Protein AF-0000000083104180 (afdb_homodimer)

Organism: NCBI:txid1720316

Sequence (300 aa):
MVICKLRKDDKIPIELLLLADPSKDAINEYINRGTCYIALMHDEIIGAYILLKTRPYTMELINIAVKEEKQGLGIGKIMVLDAIEKTKKLGQKTLEVGTGNSSLEQLALYQKCGFRIIGIDRDFFIKHYPDEIIENGIRCIDMIRLSREIMVICKLRKDDKIPIELLLLADPSKDAINEYINRGTCYIALMHDEIIGAYILLKTRPYTMELINIAVKEEKQGLGIGKIMVLDAIEKTKKLGQKTLEVGTGNSSLEQLALYQKCGFRIIGIDRDFFIKHYPDEIIENGIRCIDMIRLSREI

Structure (mmCIF, N/CA/C/O backbone):
data_AF-0000000083104180-model_v1
#
loop_
_entity.id
_entity.type
_entity.pdbx_description
1 polymer 'GNAT family N-acetyltransferase'
#
loop_
_atom_site.group_PDB
_atom_site.id
_atom_site.type_symbol
_atom_site.label_atom_id
_atom_site.label_alt_id
_atom_site.label_comp_id
_atom_site.label_asym_id
_atom_site.label_entity_id
_atom_site.label_seq_id
_atom_site.pdbx_PDB_ins_code
_atom_site.Cartn_x
_atom_site.Cartn_y
_atom_site.Cartn_z
_atom_site.occupancy
_atom_site.B_iso_or_equiv
_atom_site.auth_seq_id
_atom_site.auth_comp_id
_atom_site.auth_asym_id
_atom_site.auth_atom_id
_atom_site.pdbx_PDB_model_num
ATOM 1 N N . MET A 1 1 ? 10.336 -29.219 1.465 1 92.69 1 MET A N 1
ATOM 2 C CA . MET A 1 1 ? 9.227 -28.75 0.641 1 92.69 1 MET A CA 1
ATOM 3 C C . MET A 1 1 ? 9.625 -28.703 -0.832 1 92.69 1 MET A C 1
ATOM 5 O O . MET A 1 1 ? 10.742 -28.312 -1.167 1 92.69 1 MET A O 1
ATOM 9 N N . VAL A 1 2 ? 8.805 -29.203 -1.702 1 96.62 2 VAL A N 1
ATOM 10 C CA . VAL A 1 2 ? 9.07 -29.219 -3.139 1 96.62 2 VAL A CA 1
ATOM 11 C C . VAL A 1 2 ? 7.906 -28.562 -3.881 1 96.62 2 VAL A C 1
ATOM 13 O O . VAL A 1 2 ? 6.742 -28.75 -3.508 1 96.62 2 VAL A O 1
ATOM 16 N N . ILE A 1 3 ? 8.227 -27.859 -4.953 1 98.19 3 ILE A N 1
ATOM 17 C CA . ILE A 1 3 ? 7.203 -27.25 -5.793 1 98.19 3 ILE A CA 1
ATOM 18 C C . ILE A 1 3 ? 7.227 -27.875 -7.18 1 98.19 3 ILE A C 1
ATOM 20 O O . ILE A 1 3 ? 8.281 -27.969 -7.812 1 98.19 3 ILE A O 1
ATOM 24 N N . CYS A 1 4 ? 6.062 -28.328 -7.637 1 97 4 CYS A N 1
ATOM 25 C CA . CYS A 1 4 ? 6.008 -28.969 -8.938 1 97 4 CYS A CA 1
ATOM 26 C C . CYS A 1 4 ? 4.742 -28.578 -9.695 1 97 4 CYS A C 1
ATOM 28 O O . CYS A 1 4 ? 3.764 -28.141 -9.086 1 97 4 CYS A O 1
ATOM 30 N N . LYS A 1 5 ? 4.824 -28.703 -10.977 1 97 5 LYS A N 1
ATOM 31 C CA . LYS A 1 5 ? 3.686 -28.438 -11.844 1 97 5 LYS A CA 1
ATOM 32 C C . LYS A 1 5 ? 2.588 -29.484 -11.648 1 97 5 LYS A C 1
ATOM 34 O O . LYS A 1 5 ? 2.869 -30.672 -11.57 1 97 5 LYS A O 1
ATOM 39 N N . LEU A 1 6 ? 1.352 -29 -11.492 1 95.44 6 LEU A N 1
ATOM 40 C CA . LEU A 1 6 ? 0.222 -29.922 -11.43 1 95.44 6 LEU A CA 1
ATOM 41 C C . LEU A 1 6 ? -0.007 -30.594 -12.773 1 95.44 6 LEU A C 1
ATOM 43 O O . LEU A 1 6 ? -0.062 -29.938 -13.812 1 95.44 6 LEU A O 1
ATOM 47 N N . ARG A 1 7 ? -0.135 -31.906 -12.789 1 89.25 7 ARG A N 1
ATOM 48 C CA . ARG A 1 7 ? -0.361 -32.625 -14.031 1 89.25 7 ARG A CA 1
ATOM 49 C C . ARG A 1 7 ? -1.813 -32.5 -14.477 1 89.25 7 ARG A C 1
ATOM 51 O O . ARG A 1 7 ? -2.709 -32.312 -13.656 1 89.25 7 ARG A O 1
ATOM 58 N N . LYS A 1 8 ? -2.014 -32.562 -15.758 1 86.25 8 LYS A N 1
ATOM 59 C CA . LYS A 1 8 ? -3.324 -32.406 -16.375 1 86.25 8 LYS A CA 1
ATOM 60 C C . LYS A 1 8 ? -4.348 -33.344 -15.773 1 86.25 8 LYS A C 1
ATOM 62 O O . LYS A 1 8 ? -5.508 -32.969 -15.578 1 86.25 8 LYS A O 1
ATOM 67 N N . ASP A 1 9 ? -3.955 -34.531 -15.297 1 88.75 9 ASP A N 1
ATOM 68 C CA . ASP A 1 9 ? -4.895 -35.531 -14.828 1 88.75 9 ASP A CA 1
ATOM 69 C C . ASP A 1 9 ? -5.047 -35.5 -13.312 1 88.75 9 ASP A C 1
ATOM 71 O O . ASP A 1 9 ? -5.867 -36.219 -12.742 1 88.75 9 ASP A O 1
ATOM 75 N N . ASP A 1 10 ? -4.277 -34.594 -12.711 1 90.25 10 ASP A N 1
ATOM 76 C CA . ASP A 1 10 ? -4.355 -34.469 -11.258 1 90.25 10 ASP A CA 1
ATOM 77 C C . ASP A 1 10 ? -5.566 -33.656 -10.836 1 90.25 10 ASP A C 1
ATOM 79 O O . ASP A 1 10 ? -6.039 -32.812 -11.594 1 90.25 10 ASP A O 1
ATOM 83 N N . LYS A 1 11 ? -6.039 -34.031 -9.656 1 93.12 11 LYS A N 1
ATOM 84 C CA . LYS A 1 11 ? -7.145 -33.25 -9.094 1 93.12 11 LYS A CA 1
ATOM 85 C C . LYS A 1 11 ? -6.699 -31.844 -8.734 1 93.12 11 LYS A C 1
ATOM 87 O O . LYS A 1 11 ? -5.672 -31.656 -8.078 1 93.12 11 LYS A O 1
ATOM 92 N N . ILE A 1 12 ? -7.441 -30.922 -9.211 1 94.19 12 ILE A N 1
ATOM 93 C 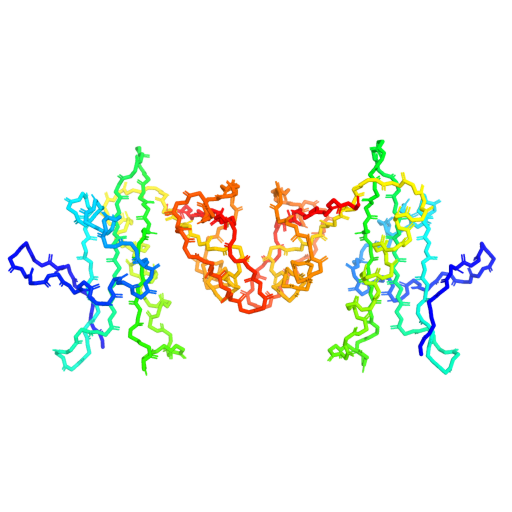CA . ILE A 1 12 ? -7.176 -29.531 -8.883 1 94.19 12 ILE A CA 1
ATOM 94 C C . ILE A 1 12 ? -7.438 -29.281 -7.398 1 94.19 12 ILE A C 1
ATOM 96 O O . ILE A 1 12 ? -8.477 -29.703 -6.871 1 94.19 12 ILE A O 1
ATOM 100 N N . PRO A 1 13 ? -6.504 -28.719 -6.672 1 96.25 13 PRO A N 1
ATOM 101 C CA . PRO A 1 13 ? -6.762 -28.406 -5.266 1 96.25 13 PRO A CA 1
ATOM 102 C C . PRO A 1 13 ? -7.664 -27.188 -5.094 1 96.25 13 PRO A C 1
ATOM 104 O O . PRO A 1 13 ? -7.223 -26.156 -4.59 1 96.25 13 PRO A O 1
ATOM 107 N N . ILE A 1 14 ? -8.906 -27.328 -5.383 1 96.62 14 ILE A N 1
ATOM 108 C CA . ILE A 1 14 ? -9.859 -26.219 -5.492 1 96.62 14 ILE A CA 1
ATOM 109 C C . ILE A 1 14 ? -10.039 -25.562 -4.125 1 96.62 14 ILE A C 1
ATOM 111 O O . ILE A 1 14 ? -10.156 -24.344 -4.027 1 96.62 14 ILE A O 1
ATOM 115 N N . GLU A 1 15 ? -10.086 -26.344 -3.051 1 96.56 15 GLU A N 1
ATOM 116 C CA . GLU A 1 15 ? -10.281 -25.797 -1.708 1 96.56 15 GLU A CA 1
ATOM 117 C C . GLU A 1 15 ? -9.141 -24.859 -1.324 1 96.56 15 GLU A C 1
ATOM 119 O O . GLU A 1 15 ? -9.359 -23.844 -0.657 1 96.56 15 GLU A O 1
ATOM 124 N N . LEU A 1 16 ? -7.984 -25.219 -1.756 1 97.62 16 LEU A N 1
ATOM 125 C CA . LEU A 1 16 ? -6.809 -24.406 -1.495 1 97.62 16 LEU A CA 1
ATOM 126 C C . LEU A 1 16 ? -6.859 -23.109 -2.299 1 97.62 16 LEU A C 1
ATOM 128 O O . LEU A 1 16 ? -6.648 -22.016 -1.753 1 97.62 16 LEU A O 1
ATOM 132 N N . LEU A 1 17 ? -7.199 -23.219 -3.568 1 97.75 17 LEU A N 1
ATOM 133 C CA . LEU A 1 17 ? -7.254 -22.047 -4.449 1 97.75 17 LEU A CA 1
ATOM 134 C C . LEU A 1 17 ? -8.336 -21.078 -3.998 1 97.75 17 LEU A C 1
ATOM 136 O O . LEU A 1 17 ? -8.195 -19.875 -4.164 1 97.75 17 LEU A O 1
ATOM 140 N N . LEU A 1 18 ? -9.336 -21.641 -3.312 1 97 18 LEU A N 1
ATOM 141 C CA . LEU A 1 18 ? -10.461 -20.828 -2.844 1 97 18 LEU A CA 1
ATOM 142 C C . LEU A 1 18 ? -10.039 -19.938 -1.689 1 97 18 LEU A C 1
ATOM 144 O O . LEU A 1 18 ? -10.695 -18.922 -1.407 1 97 18 LEU A O 1
ATOM 148 N N . LEU A 1 19 ? -8.922 -20.266 -1.035 1 95.69 19 LEU A N 1
ATOM 149 C CA . LEU A 1 19 ? -8.398 -19.422 0.037 1 95.69 19 LEU A CA 1
ATOM 150 C C . LEU A 1 19 ? -7.922 -18.078 -0.509 1 95.69 19 LEU A C 1
ATOM 152 O O . LEU A 1 19 ? -7.973 -17.062 0.192 1 95.69 19 LEU A O 1
ATOM 156 N N . ALA A 1 20 ? -7.508 -18.016 -1.784 1 95.5 20 ALA A N 1
ATOM 157 C CA . ALA A 1 20 ? -6.953 -16.812 -2.395 1 95.5 20 ALA A CA 1
ATOM 158 C C . ALA A 1 20 ? -7.988 -16.109 -3.264 1 95.5 20 ALA A C 1
ATOM 160 O O . ALA A 1 20 ? -7.914 -14.898 -3.467 1 95.5 20 ALA A O 1
ATOM 161 N N . ASP A 1 21 ? -8.883 -16.828 -3.822 1 95.62 21 ASP A N 1
ATOM 162 C CA . ASP A 1 21 ? -9.969 -16.312 -4.648 1 95.62 21 ASP A CA 1
ATOM 163 C C . ASP A 1 21 ? -11.281 -17.016 -4.316 1 95.62 21 ASP A C 1
ATOM 165 O O . ASP A 1 21 ? -11.477 -18.188 -4.66 1 95.62 21 ASP A O 1
ATOM 169 N N . PRO A 1 22 ? -12.203 -16.25 -3.752 1 94.12 22 PRO A N 1
ATOM 170 C CA . PRO A 1 22 ? -13.422 -16.906 -3.285 1 94.12 22 PRO A CA 1
ATOM 171 C C . PRO A 1 22 ? -14.367 -17.281 -4.426 1 94.12 22 PRO A C 1
ATOM 173 O O . PRO A 1 22 ? -15.367 -17.969 -4.203 1 94.12 22 PRO A O 1
ATOM 176 N N . SER A 1 23 ? -14.086 -16.906 -5.621 1 94.12 23 SER A N 1
ATOM 177 C CA . SER A 1 23 ? -14.953 -17.172 -6.762 1 94.12 23 SER A CA 1
ATOM 178 C C . SER A 1 23 ? -14.531 -18.453 -7.492 1 94.12 23 SER A C 1
ATOM 180 O O . SER A 1 23 ? -13.594 -18.422 -8.297 1 94.12 23 SER A O 1
ATOM 182 N N . LYS A 1 24 ? -15.312 -19.484 -7.273 1 94.81 24 LYS A N 1
ATOM 183 C CA . LYS A 1 24 ? -15.047 -20.734 -7.98 1 94.81 24 LYS A CA 1
ATOM 184 C C . LYS A 1 24 ? -15.109 -20.531 -9.492 1 94.81 24 LYS A C 1
ATOM 186 O O . LYS A 1 24 ? -14.32 -21.109 -10.234 1 94.81 24 LYS A O 1
ATOM 191 N N . ASP A 1 25 ? -16.078 -19.703 -9.883 1 94.06 25 ASP A N 1
ATOM 192 C CA . ASP A 1 25 ? -16.219 -19.406 -11.312 1 94.06 25 ASP A CA 1
ATOM 193 C C . ASP A 1 25 ? -14.969 -18.734 -11.867 1 94.06 25 ASP A C 1
ATOM 195 O O . ASP A 1 25 ? -14.508 -19.078 -12.953 1 94.06 25 ASP A O 1
ATOM 199 N N . ALA A 1 26 ? -14.453 -17.828 -11.117 1 93.44 26 ALA A N 1
ATOM 200 C CA . ALA A 1 26 ? -13.227 -17.156 -11.539 1 93.44 26 ALA A CA 1
ATOM 201 C C . ALA A 1 26 ? -12.07 -18.141 -11.641 1 93.44 26 ALA A C 1
ATOM 203 O O . ALA A 1 26 ? -11.328 -18.141 -12.625 1 93.44 26 ALA A O 1
ATOM 204 N N . ILE A 1 27 ? -11.945 -19 -10.648 1 95.81 27 ILE A N 1
ATOM 205 C CA . ILE A 1 27 ? -10.867 -19.984 -10.617 1 95.81 27 ILE A CA 1
ATOM 206 C C . ILE A 1 27 ? -10.961 -20.891 -11.852 1 95.81 27 ILE A C 1
ATOM 208 O O . ILE A 1 27 ? -9.961 -21.125 -12.531 1 95.81 27 ILE A O 1
ATOM 212 N N . ASN A 1 28 ? -12.141 -21.281 -12.141 1 93.81 28 ASN A N 1
ATOM 213 C CA . ASN A 1 28 ? -12.352 -22.156 -13.281 1 93.81 28 ASN A CA 1
ATOM 214 C C . ASN A 1 28 ? -11.938 -21.484 -14.594 1 93.81 28 ASN A C 1
ATOM 216 O O . ASN A 1 28 ? -11.469 -22.141 -15.516 1 93.81 28 ASN A O 1
ATOM 220 N N . GLU A 1 29 ? -12.086 -20.266 -14.609 1 92.62 29 GLU A N 1
ATOM 221 C CA . GLU A 1 29 ? -11.773 -19.516 -15.82 1 92.62 29 GLU A CA 1
ATOM 222 C C . GLU A 1 29 ? -10.266 -19.5 -16.078 1 92.62 29 GLU A C 1
ATOM 224 O O . GLU A 1 29 ? -9.82 -19.672 -17.219 1 92.62 29 GLU A O 1
ATOM 229 N N . TYR A 1 30 ? -9.578 -19.328 -14.961 1 94 30 TYR A N 1
ATOM 230 C CA . TYR A 1 30 ? -8.156 -19.109 -15.227 1 94 30 TYR A CA 1
ATOM 231 C C . TYR A 1 30 ? -7.367 -20.391 -15 1 94 30 TYR A C 1
ATOM 233 O O . TYR A 1 30 ? -6.219 -20.516 -15.438 1 94 30 TYR A O 1
ATOM 241 N N . ILE A 1 31 ? -7.949 -21.375 -14.328 1 92.81 31 ILE A N 1
ATOM 242 C CA . ILE A 1 31 ? -7.199 -22.594 -14.031 1 92.81 31 ILE A CA 1
ATOM 243 C C . ILE A 1 31 ? -6.902 -23.344 -15.32 1 92.81 31 ILE A C 1
ATOM 245 O O . ILE A 1 31 ? -5.855 -23.984 -15.453 1 92.81 31 ILE A O 1
ATOM 249 N N . ASN A 1 32 ? -7.762 -23.219 -16.297 1 90.12 32 ASN A N 1
ATOM 250 C CA . ASN A 1 32 ? -7.613 -23.953 -17.562 1 90.12 32 ASN A CA 1
ATOM 251 C C . ASN A 1 32 ? -6.707 -23.203 -18.531 1 90.12 32 ASN A C 1
ATOM 253 O O . ASN A 1 32 ? -6.191 -23.781 -19.484 1 90.12 32 ASN A O 1
ATOM 257 N N . ARG A 1 33 ? -6.531 -21.953 -18.312 1 93.69 33 ARG A N 1
ATOM 258 C CA . ARG A 1 33 ? -5.734 -21.109 -19.203 1 93.69 33 ARG A CA 1
ATO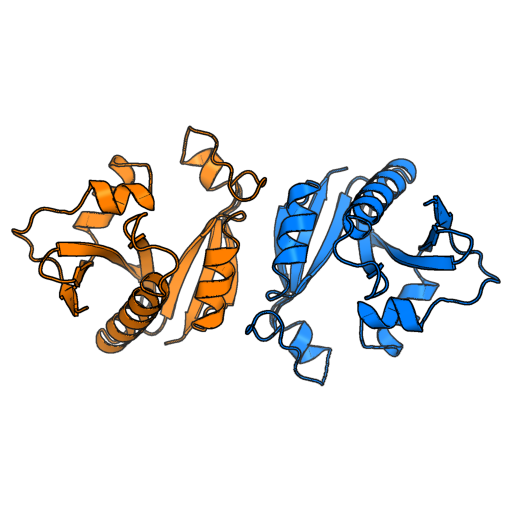M 259 C C . ARG A 1 33 ? -4.305 -20.969 -18.688 1 93.69 33 ARG A C 1
ATOM 261 O O . ARG A 1 33 ? -3.396 -20.625 -19.438 1 93.69 33 ARG A O 1
ATOM 268 N N . GLY A 1 34 ? -4.184 -21.219 -17.406 1 95.75 34 GLY A N 1
ATOM 269 C CA . GLY A 1 34 ? -2.883 -21.031 -16.797 1 95.75 34 GLY A CA 1
ATOM 270 C C . GLY A 1 34 ? -2.203 -22.328 -16.422 1 95.75 34 GLY A C 1
ATOM 271 O O . GLY A 1 34 ? -2.596 -23.406 -16.891 1 95.75 34 GLY A O 1
ATOM 272 N N . THR A 1 35 ? -1.064 -22.234 -15.766 1 96.69 35 THR A N 1
ATOM 273 C CA . THR A 1 35 ? -0.321 -23.359 -15.234 1 96.69 35 THR A CA 1
ATOM 274 C C . THR A 1 35 ? -0.334 -23.344 -13.703 1 96.69 35 THR A C 1
ATOM 276 O O . THR A 1 35 ? 0.026 -22.344 -13.086 1 96.69 35 THR A O 1
ATOM 279 N N . CYS A 1 36 ? -0.794 -24.469 -13.18 1 97.81 36 CYS A N 1
ATOM 280 C CA . CYS A 1 36 ? -0.885 -24.578 -11.734 1 97.81 36 CYS A CA 1
ATOM 281 C C . CYS A 1 36 ? 0.324 -25.312 -11.164 1 97.81 36 CYS A C 1
ATOM 283 O O . CYS A 1 36 ? 0.7 -26.375 -11.664 1 97.81 36 CYS A O 1
ATOM 285 N N . TYR A 1 37 ? 0.945 -24.688 -10.172 1 98.31 37 TYR A N 1
ATOM 286 C CA . TYR A 1 37 ? 2.023 -25.312 -9.406 1 98.31 37 TYR A CA 1
ATOM 287 C C . TYR A 1 37 ? 1.585 -25.578 -7.973 1 98.31 37 TYR A C 1
ATOM 289 O O . TYR A 1 37 ? 0.84 -24.797 -7.383 1 98.31 37 TYR A O 1
ATOM 297 N N . ILE A 1 38 ? 2.062 -26.734 -7.422 1 98.25 38 ILE A N 1
ATOM 298 C CA . ILE A 1 38 ? 1.703 -27.094 -6.055 1 98.25 38 ILE A CA 1
ATOM 299 C C . ILE A 1 38 ? 2.967 -27.266 -5.215 1 98.25 38 ILE A C 1
ATOM 301 O O . ILE A 1 38 ? 3.994 -27.734 -5.711 1 98.25 38 ILE A O 1
ATOM 305 N N . ALA A 1 39 ? 2.852 -26.797 -3.965 1 98.31 39 ALA A N 1
ATOM 306 C CA . ALA A 1 39 ? 3.893 -27.031 -2.971 1 98.31 39 ALA A CA 1
ATOM 307 C C . ALA A 1 39 ? 3.568 -28.266 -2.125 1 98.31 39 ALA A C 1
ATOM 309 O O . ALA A 1 39 ? 2.496 -28.344 -1.519 1 98.31 39 ALA A O 1
ATOM 310 N N . LEU A 1 40 ? 4.531 -29.172 -2.074 1 97.38 40 LEU A N 1
ATOM 311 C CA . LEU A 1 40 ? 4.348 -30.422 -1.35 1 97.38 40 LEU A CA 1
ATOM 312 C C . LEU A 1 40 ? 5.285 -30.5 -0.148 1 97.38 40 LEU A C 1
ATOM 314 O O . LEU A 1 40 ? 6.461 -30.156 -0.249 1 97.38 40 LEU A O 1
ATOM 318 N N . MET A 1 41 ? 4.676 -30.812 0.971 1 96.19 41 MET A N 1
ATOM 319 C CA . MET A 1 41 ? 5.422 -31.141 2.182 1 96.19 41 MET A CA 1
ATOM 320 C C . MET A 1 41 ? 4.941 -32.469 2.77 1 96.19 41 MET A C 1
ATOM 322 O O . MET A 1 41 ? 3.764 -32.625 3.092 1 96.19 41 MET A O 1
ATOM 326 N N . HIS A 1 42 ? 5.855 -33.469 2.949 1 93.75 42 HIS A N 1
ATOM 327 C CA . HIS A 1 42 ? 5.508 -34.812 3.414 1 93.75 42 HIS A CA 1
ATOM 328 C C . HIS A 1 42 ? 4.328 -35.375 2.635 1 93.75 42 HIS A C 1
ATOM 330 O O . HIS A 1 42 ? 3.344 -35.812 3.229 1 93.75 42 HIS A O 1
ATOM 336 N N . ASP A 1 43 ? 4.262 -35.156 1.298 1 91.56 43 ASP A N 1
ATOM 337 C CA . ASP A 1 43 ? 3.303 -35.719 0.336 1 91.56 43 ASP A CA 1
ATOM 338 C C . ASP A 1 43 ? 1.93 -35.062 0.513 1 91.56 43 ASP A C 1
ATOM 340 O O . ASP A 1 43 ? 0.915 -35.625 0.107 1 91.56 43 ASP A O 1
ATOM 344 N N . GLU A 1 44 ? 1.948 -34.031 1.155 1 95.69 44 GLU A N 1
ATOM 345 C CA . GLU A 1 44 ? 0.727 -33.219 1.304 1 95.69 44 GLU A CA 1
ATOM 346 C C . GLU A 1 44 ? 0.838 -31.891 0.576 1 95.69 44 GLU A C 1
ATOM 348 O O . GLU A 1 44 ? 1.872 -31.234 0.649 1 95.69 44 GLU A O 1
ATOM 353 N N . ILE A 1 45 ? -0.238 -31.562 -0.13 1 97.56 45 ILE A N 1
ATOM 354 C CA . ILE A 1 45 ? -0.276 -30.25 -0.779 1 97.56 45 ILE A CA 1
ATOM 355 C C . ILE A 1 45 ? -0.515 -29.172 0.266 1 97.56 45 ILE A C 1
ATOM 357 O O . ILE A 1 45 ? -1.559 -29.156 0.924 1 97.56 45 ILE A O 1
ATOM 361 N N . ILE A 1 46 ? 0.47 -28.266 0.441 1 98.12 46 ILE A N 1
ATOM 362 C CA . ILE A 1 46 ? 0.335 -27.25 1.481 1 98.12 46 ILE A CA 1
ATOM 363 C C . ILE A 1 46 ? 0.203 -25.875 0.842 1 98.12 46 ILE A C 1
ATOM 365 O O . ILE A 1 46 ? -0.101 -24.891 1.525 1 98.12 46 ILE A O 1
ATOM 369 N N . GLY A 1 47 ? 0.44 -25.719 -0.449 1 98.44 47 GLY A N 1
ATOM 370 C CA . GLY A 1 47 ? 0.343 -24.469 -1.187 1 98.44 47 GLY A CA 1
ATOM 371 C C . GLY A 1 47 ? 0.155 -24.672 -2.678 1 98.44 47 GLY A C 1
ATOM 372 O O . GLY A 1 47 ? 0.351 -25.766 -3.191 1 98.44 47 GLY A O 1
ATOM 373 N N . ALA A 1 48 ? -0.326 -23.688 -3.289 1 98.56 48 ALA A N 1
ATOM 374 C CA . ALA A 1 48 ? -0.493 -23.688 -4.738 1 98.56 48 ALA A CA 1
ATOM 375 C C . ALA A 1 48 ? -0.438 -22.281 -5.309 1 98.56 48 ALA A C 1
ATOM 377 O O . ALA A 1 48 ? -0.703 -21.312 -4.598 1 98.56 48 ALA A O 1
ATOM 378 N N . TYR A 1 49 ? 0.022 -22.172 -6.477 1 98.56 49 TYR A N 1
ATOM 379 C CA . TYR A 1 49 ? -0.1 -20.906 -7.195 1 98.56 49 TYR A CA 1
ATOM 380 C C . TYR A 1 49 ? -0.318 -21.141 -8.688 1 98.56 49 TYR A C 1
ATOM 382 O O . TYR A 1 49 ? -0.034 -22.234 -9.195 1 98.56 49 TYR A O 1
ATOM 390 N N . ILE A 1 50 ? -0.869 -20.141 -9.391 1 98.5 50 ILE A N 1
ATOM 391 C CA . ILE A 1 50 ? -1.18 -20.25 -10.812 1 98.5 50 ILE A CA 1
ATOM 392 C C . ILE A 1 50 ? -0.52 -19.109 -11.57 1 98.5 50 ILE A C 1
ATOM 394 O O . ILE A 1 50 ? -0.617 -17.953 -11.172 1 98.5 50 ILE A O 1
ATOM 398 N N . LEU A 1 51 ? 0.198 -19.469 -12.633 1 98.31 51 LEU A N 1
ATOM 399 C CA . LEU A 1 51 ? 0.755 -18.5 -13.578 1 98.31 51 LEU A CA 1
ATOM 400 C C . LEU A 1 51 ? -0.061 -18.484 -14.867 1 98.31 51 LEU A C 1
ATOM 402 O O . LEU A 1 51 ? -0.473 -19.531 -15.367 1 98.31 51 LEU A O 1
ATOM 406 N N . LEU A 1 52 ? -0.294 -17.312 -15.336 1 97.94 52 LEU A N 1
ATOM 407 C CA . LEU A 1 52 ? -1.071 -17.125 -16.562 1 97.94 52 LEU A CA 1
ATOM 408 C C . LEU A 1 52 ? -0.374 -16.141 -17.484 1 97.94 52 LEU A C 1
ATOM 410 O O . LEU A 1 52 ? 0.064 -15.07 -17.062 1 97.94 52 LEU A O 1
ATOM 414 N N . LYS A 1 53 ? -0.172 -16.5 -18.672 1 97.38 53 LYS A N 1
ATOM 415 C CA . LYS A 1 53 ? 0.332 -15.547 -19.656 1 97.38 53 LYS A CA 1
ATOM 416 C C . LYS A 1 53 ? -0.738 -14.523 -20.047 1 97.38 53 LYS A C 1
ATOM 418 O O . LYS A 1 53 ? -1.848 -14.898 -20.438 1 97.38 53 LYS A O 1
ATOM 423 N N . THR A 1 54 ? -0.441 -13.305 -19.891 1 96.62 54 THR A N 1
ATOM 424 C CA . THR A 1 54 ? -1.453 -12.281 -20.125 1 96.62 54 THR A CA 1
ATOM 425 C C . THR A 1 54 ? -1.101 -11.438 -21.344 1 96.62 54 THR A C 1
ATOM 427 O O . THR A 1 54 ? -1.974 -11.109 -22.156 1 96.62 54 THR A O 1
ATOM 430 N N . ARG A 1 55 ? 0.088 -10.898 -21.562 1 95.62 55 ARG A N 1
ATOM 431 C CA . ARG A 1 55 ? 0.589 -10.109 -22.688 1 95.62 55 ARG A CA 1
ATOM 432 C C . ARG A 1 55 ? 1.957 -10.602 -23.141 1 95.62 55 ARG A C 1
ATOM 434 O O . ARG A 1 55 ? 2.57 -11.445 -22.469 1 95.62 55 ARG A O 1
ATOM 441 N N . PRO A 1 56 ? 2.285 -10.125 -24.312 1 96.94 56 PRO A N 1
ATOM 442 C CA . PRO A 1 56 ? 3.623 -10.539 -24.75 1 96.94 56 PRO A CA 1
ATOM 443 C C . PRO A 1 56 ? 4.684 -10.328 -23.672 1 96.94 56 PRO A C 1
ATOM 445 O O . PRO A 1 56 ? 4.742 -9.25 -23.062 1 96.94 56 PRO A O 1
ATOM 448 N N . TYR A 1 57 ? 5.383 -11.328 -23.375 1 97.94 57 TYR A N 1
ATOM 449 C CA . TYR A 1 57 ? 6.543 -11.336 -22.484 1 97.94 57 TYR A CA 1
ATOM 450 C C . TYR A 1 57 ? 6.129 -11.078 -21.047 1 97.94 57 TYR A C 1
ATOM 452 O O . TYR A 1 57 ? 6.957 -10.719 -20.203 1 97.94 57 TYR A O 1
ATOM 460 N N . THR A 1 58 ? 4.805 -11.242 -20.75 1 98.44 58 THR A N 1
ATOM 461 C CA . THR A 1 58 ? 4.32 -10.922 -19.406 1 98.44 58 THR A CA 1
ATOM 462 C C . THR A 1 58 ? 3.5 -12.07 -18.844 1 98.44 58 THR A C 1
ATOM 464 O O . THR A 1 58 ? 2.605 -12.594 -19.516 1 98.44 58 THR A O 1
ATOM 467 N N . MET A 1 59 ? 3.863 -12.531 -17.688 1 98.44 59 MET A N 1
ATOM 468 C CA . MET A 1 59 ? 3.074 -13.477 -16.906 1 98.44 59 MET A CA 1
ATOM 469 C C . MET A 1 59 ? 2.404 -12.781 -15.719 1 98.44 59 MET A C 1
ATOM 471 O O . MET A 1 59 ? 2.857 -11.727 -15.281 1 98.44 59 MET A O 1
ATOM 475 N N . GLU A 1 60 ? 1.344 -13.367 -15.305 1 98.69 60 GLU A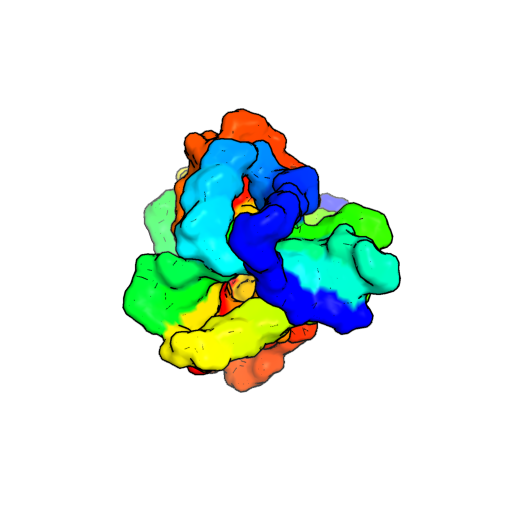 N 1
ATOM 476 C CA . GLU A 1 60 ? 0.699 -12.914 -14.078 1 98.69 60 GLU A CA 1
ATOM 477 C C . GLU A 1 60 ? 0.555 -14.055 -13.078 1 98.69 60 GLU A C 1
ATOM 479 O O . GLU A 1 60 ? 0.192 -15.172 -13.453 1 98.69 60 GLU A O 1
ATOM 484 N N . LEU A 1 61 ? 1.01 -13.797 -11.883 1 98.69 61 LEU A N 1
ATOM 485 C CA . LEU A 1 61 ? 0.655 -14.656 -10.758 1 98.69 61 LEU A CA 1
ATOM 486 C C . LEU A 1 61 ? -0.768 -14.367 -10.289 1 98.69 61 LEU A C 1
ATOM 488 O O . LEU A 1 61 ? -1.011 -13.391 -9.586 1 98.69 61 LEU A O 1
ATOM 492 N N . ILE A 1 62 ? -1.716 -15.117 -10.633 1 97.19 62 ILE A N 1
ATOM 493 C CA . ILE A 1 62 ? -3.127 -14.766 -10.508 1 97.19 62 ILE A CA 1
ATOM 494 C C . ILE A 1 62 ? -3.688 -15.328 -9.203 1 97.19 62 ILE A C 1
ATOM 496 O O . ILE A 1 62 ? -4.668 -14.805 -8.664 1 97.19 62 ILE A O 1
ATOM 500 N N . ASN A 1 63 ? -3.223 -16.453 -8.789 1 97.06 63 ASN A N 1
ATOM 501 C CA . ASN A 1 63 ? -3.625 -17.109 -7.547 1 97.06 63 ASN A CA 1
ATOM 502 C C . ASN A 1 63 ? -2.422 -17.688 -6.801 1 97.06 63 ASN A C 1
ATOM 504 O O . ASN A 1 63 ? -1.561 -18.328 -7.402 1 97.06 63 ASN A O 1
ATOM 508 N N . ILE A 1 64 ? -2.373 -17.453 -5.574 1 98.44 64 ILE A N 1
ATOM 509 C CA . ILE A 1 64 ? -1.382 -18.062 -4.691 1 98.44 64 ILE A CA 1
ATOM 510 C C . ILE A 1 64 ? -1.982 -18.266 -3.301 1 98.44 64 ILE A C 1
ATOM 512 O O . ILE A 1 64 ? -2.564 -17.328 -2.73 1 98.44 64 ILE A O 1
ATOM 516 N N . ALA A 1 65 ? -1.896 -19.516 -2.844 1 98.06 65 ALA A N 1
ATOM 517 C CA . ALA A 1 65 ? -2.523 -19.859 -1.569 1 98.06 65 ALA A CA 1
ATOM 518 C C . ALA A 1 65 ? -1.657 -20.828 -0.775 1 98.06 65 ALA A C 1
ATOM 520 O O . ALA A 1 65 ? -1.01 -21.703 -1.352 1 98.06 65 ALA A O 1
ATOM 521 N N . VAL A 1 66 ? -1.62 -20.594 0.484 1 98.25 66 VAL A N 1
ATOM 522 C CA . VAL A 1 66 ? -1 -21.484 1.455 1 98.25 66 VAL A CA 1
ATOM 523 C C . VAL A 1 66 ? -2.039 -21.938 2.482 1 98.25 66 VAL A C 1
ATOM 525 O O . VAL A 1 66 ? -2.859 -21.141 2.934 1 98.25 66 VAL A O 1
ATOM 528 N N . LYS A 1 67 ? -1.989 -23.203 2.781 1 97.88 67 LYS A N 1
ATOM 529 C CA . LYS A 1 67 ? -2.889 -23.672 3.834 1 97.88 67 LYS A CA 1
ATOM 530 C C . LYS A 1 67 ? -2.795 -22.781 5.07 1 97.88 67 LYS A C 1
ATOM 532 O O . LYS A 1 67 ? -1.7 -22.391 5.473 1 97.88 67 LYS A O 1
ATOM 537 N N . GLU A 1 68 ? -3.945 -22.578 5.691 1 96.5 68 GLU A N 1
ATOM 538 C CA . GLU A 1 68 ? -4.027 -21.641 6.812 1 96.5 68 GLU A CA 1
ATOM 539 C C . GLU A 1 68 ? -3.084 -22.047 7.938 1 96.5 68 GLU A C 1
ATOM 541 O O . GLU A 1 68 ? -2.389 -21.219 8.508 1 96.5 68 GLU A O 1
ATOM 546 N N . GLU A 1 69 ? -2.998 -23.328 8.188 1 96.31 69 GLU A N 1
ATOM 547 C CA . GLU A 1 69 ? -2.201 -23.828 9.297 1 96.31 69 GLU A CA 1
ATOM 548 C C . GLU A 1 69 ? -0.709 -23.75 8.992 1 96.31 69 GLU A C 1
ATOM 550 O O . GLU A 1 69 ? 0.124 -23.938 9.883 1 96.31 69 GLU A O 1
ATOM 555 N N . LYS A 1 70 ? -0.36 -23.438 7.742 1 96.44 70 LYS A N 1
ATOM 556 C CA . LYS A 1 70 ? 1.041 -23.391 7.332 1 96.44 70 LYS A CA 1
ATOM 557 C C . LYS A 1 70 ? 1.452 -21.969 6.961 1 96.44 70 LYS A C 1
ATOM 559 O O . LYS A 1 70 ? 2.545 -21.75 6.434 1 96.44 70 LYS A O 1
ATOM 564 N N . GLN A 1 71 ? 0.567 -21.031 7.234 1 94.69 71 GLN A N 1
ATOM 565 C CA . GLN A 1 71 ? 0.851 -19.641 6.895 1 94.69 71 GLN A CA 1
ATOM 566 C C . GLN A 1 71 ? 1.805 -19 7.91 1 94.69 71 GLN A C 1
ATOM 568 O O . GLN A 1 71 ? 1.973 -19.531 9.016 1 94.69 71 GLN A O 1
ATOM 573 N N . GLY A 1 72 ? 2.477 -17.953 7.461 1 93.69 72 GLY A N 1
ATOM 574 C CA . GLY A 1 72 ? 3.385 -17.25 8.352 1 93.69 72 GLY A CA 1
ATOM 575 C C . GLY A 1 72 ? 4.711 -17.969 8.539 1 93.69 72 GLY A C 1
ATOM 576 O O . GLY A 1 72 ? 5.48 -17.625 9.438 1 93.69 72 GLY A O 1
ATOM 577 N N . LEU A 1 73 ? 4.949 -18.984 7.699 1 95 73 LEU A N 1
ATOM 578 C CA . LEU A 1 73 ? 6.16 -19.797 7.832 1 95 73 LEU A CA 1
ATOM 579 C C . LEU A 1 73 ? 7.102 -19.562 6.652 1 95 73 LEU A C 1
ATOM 581 O O . LEU A 1 73 ? 8.078 -20.297 6.473 1 95 73 LEU A O 1
ATOM 585 N N . GLY A 1 74 ? 6.777 -18.609 5.844 1 96.44 74 GLY A N 1
ATOM 586 C CA . GLY A 1 74 ? 7.656 -18.266 4.738 1 96.44 74 GLY A CA 1
ATOM 587 C C . GLY A 1 74 ? 7.344 -19.031 3.463 1 96.44 74 GLY A C 1
ATOM 588 O O . GLY A 1 74 ? 8.008 -18.828 2.441 1 96.44 74 GLY A O 1
ATOM 589 N N . ILE A 1 75 ? 6.336 -19.844 3.469 1 97.5 75 ILE A N 1
ATOM 590 C CA . ILE A 1 75 ? 5.984 -20.672 2.324 1 97.5 75 ILE A CA 1
ATOM 591 C C . ILE A 1 75 ? 5.52 -19.797 1.168 1 97.5 75 ILE A C 1
ATOM 593 O O . ILE A 1 75 ? 5.859 -20.047 0.009 1 97.5 75 ILE A O 1
ATOM 597 N N . GLY A 1 76 ? 4.73 -18.75 1.481 1 97.88 76 GLY A N 1
ATOM 598 C CA . GLY A 1 76 ? 4.309 -17.812 0.458 1 97.88 76 GLY A CA 1
ATOM 599 C C . GLY A 1 76 ? 5.469 -17.172 -0.291 1 97.88 76 GLY A C 1
ATOM 600 O O . GLY A 1 76 ? 5.457 -17.109 -1.521 1 97.88 76 GLY A O 1
ATOM 601 N N . LYS A 1 77 ? 6.434 -16.797 0.472 1 98.19 77 LYS A N 1
ATOM 602 C CA . LYS A 1 77 ? 7.617 -16.188 -0.126 1 98.19 77 LYS A CA 1
ATOM 603 C C . LYS A 1 77 ? 8.336 -17.172 -1.043 1 98.19 77 LYS A C 1
ATOM 605 O O . LYS A 1 77 ? 8.734 -16.812 -2.154 1 98.19 77 LYS A O 1
ATOM 610 N N . ILE A 1 78 ? 8.508 -18.375 -0.582 1 98.5 78 ILE A N 1
ATOM 611 C CA . ILE A 1 78 ? 9.164 -19.406 -1.369 1 98.5 78 ILE A CA 1
ATOM 612 C C . ILE A 1 78 ? 8.414 -19.609 -2.686 1 98.5 78 ILE A C 1
ATOM 614 O O . ILE A 1 78 ? 9.031 -19.734 -3.746 1 98.5 78 ILE A O 1
ATOM 618 N N . MET A 1 79 ? 7.102 -19.578 -2.619 1 98.69 79 MET A N 1
ATOM 619 C CA . MET A 1 79 ? 6.293 -19.812 -3.812 1 98.69 79 MET A CA 1
ATOM 620 C C . MET A 1 79 ? 6.379 -18.625 -4.766 1 98.69 79 MET A C 1
ATOM 622 O O . MET A 1 79 ? 6.418 -18.797 -5.984 1 98.69 79 MET A O 1
ATOM 626 N N . VAL A 1 80 ? 6.398 -17.406 -4.234 1 98.81 80 VAL A N 1
ATOM 627 C CA . VAL A 1 80 ? 6.551 -16.219 -5.074 1 98.81 80 VAL A CA 1
ATOM 628 C C . VAL A 1 80 ? 7.891 -16.266 -5.797 1 98.81 80 VAL A C 1
ATOM 630 O O . VAL A 1 80 ? 7.961 -16.031 -7.008 1 98.81 80 VAL A O 1
ATOM 633 N N . LEU A 1 81 ? 8.953 -16.609 -5.066 1 98.81 81 LEU A N 1
ATOM 634 C CA . LEU A 1 81 ? 10.273 -16.703 -5.668 1 98.81 81 LEU A CA 1
ATOM 635 C C . LEU A 1 81 ? 10.312 -17.797 -6.73 1 98.81 81 LEU A C 1
ATOM 637 O O . LEU A 1 81 ? 10.961 -17.641 -7.77 1 98.81 81 LEU A O 1
ATOM 641 N N . ASP A 1 82 ? 9.648 -18.906 -6.465 1 98.81 82 ASP A N 1
ATOM 642 C CA . ASP A 1 82 ? 9.562 -19.969 -7.457 1 98.81 82 ASP A CA 1
ATOM 643 C C . ASP A 1 82 ? 8.836 -19.484 -8.711 1 98.81 82 ASP A C 1
ATOM 645 O O . ASP A 1 82 ? 9.25 -19.812 -9.828 1 98.81 82 A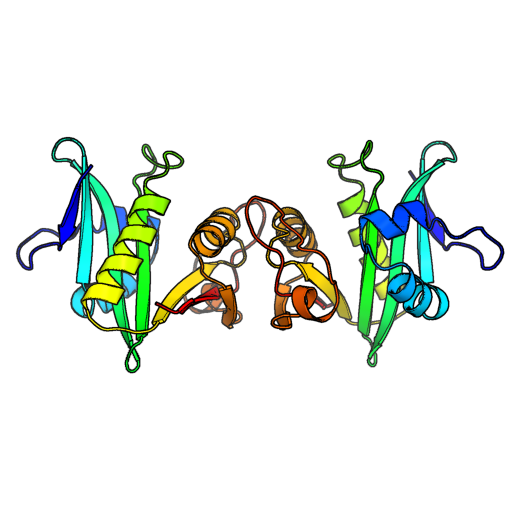SP A O 1
ATOM 649 N N . ALA A 1 83 ? 7.738 -18.75 -8.531 1 98.81 83 ALA A N 1
ATOM 650 C CA . ALA A 1 83 ? 6.996 -18.188 -9.656 1 98.81 83 ALA A CA 1
ATOM 651 C C . ALA A 1 83 ? 7.883 -17.281 -10.508 1 98.81 83 ALA A C 1
ATOM 653 O O . ALA A 1 83 ? 7.805 -17.297 -11.734 1 98.81 83 ALA A O 1
ATOM 654 N N . ILE A 1 84 ? 8.695 -16.469 -9.828 1 98.81 84 ILE A N 1
ATOM 655 C CA . ILE A 1 84 ? 9.641 -15.594 -10.508 1 98.81 84 ILE A CA 1
ATOM 656 C C . ILE A 1 84 ? 10.594 -16.422 -11.367 1 98.81 84 ILE A C 1
ATOM 658 O O . ILE A 1 84 ? 10.797 -16.141 -12.547 1 98.81 84 ILE A O 1
ATOM 662 N N . GLU A 1 85 ? 11.148 -17.438 -10.805 1 98.5 85 GLU A N 1
ATOM 663 C CA . GLU A 1 85 ? 12.086 -18.312 -11.516 1 98.5 85 GLU A CA 1
ATOM 664 C C . GLU A 1 85 ? 11.414 -19.016 -12.688 1 98.5 85 GLU A C 1
ATOM 666 O O . GLU A 1 85 ? 12.008 -19.125 -13.766 1 98.5 85 GLU A O 1
ATOM 671 N N . LYS A 1 86 ? 10.211 -19.516 -12.438 1 98.19 86 LYS A N 1
ATOM 672 C CA . LYS A 1 86 ? 9.477 -20.156 -13.523 1 98.19 86 LYS A CA 1
ATOM 673 C C . LYS A 1 86 ? 9.242 -19.203 -14.68 1 98.19 86 LYS A C 1
ATOM 675 O O . LYS A 1 86 ? 9.406 -19.562 -15.844 1 98.19 86 LYS A O 1
ATOM 680 N N . THR A 1 87 ? 8.82 -17.984 -14.359 1 98.31 87 THR A N 1
ATOM 681 C CA . THR A 1 87 ? 8.586 -16.969 -15.375 1 98.31 87 THR A CA 1
ATOM 682 C C . THR A 1 87 ? 9.844 -16.703 -16.188 1 98.31 87 THR A C 1
ATOM 684 O O . THR A 1 87 ? 9.789 -16.625 -17.422 1 98.31 87 THR A O 1
ATOM 687 N N . LYS A 1 88 ? 10.953 -16.625 -15.5 1 98.06 88 LYS A N 1
ATOM 688 C CA . LYS A 1 88 ? 12.25 -16.438 -16.141 1 98.06 88 LYS A CA 1
ATOM 689 C C . LYS A 1 88 ? 12.578 -17.609 -17.062 1 98.06 88 LYS A C 1
ATOM 691 O O . LYS A 1 88 ? 12.984 -17.406 -18.219 1 98.06 88 LYS A O 1
ATOM 696 N N . LYS A 1 89 ? 12.422 -18.781 -16.641 1 97.38 89 LYS A N 1
ATOM 697 C CA . LYS A 1 89 ? 12.742 -19.984 -17.391 1 97.38 89 LYS A CA 1
ATOM 698 C C . LYS A 1 89 ? 11.875 -20.094 -18.641 1 97.38 89 LYS A C 1
ATOM 700 O O . LYS A 1 89 ? 12.297 -20.672 -19.656 1 97.38 89 LYS A O 1
ATOM 705 N N . LEU A 1 90 ? 10.703 -19.531 -18.547 1 96.25 90 LEU A N 1
ATOM 706 C CA . LEU A 1 90 ? 9.781 -19.547 -19.672 1 96.25 90 LEU A CA 1
ATOM 707 C C . LEU A 1 90 ? 10.148 -18.453 -20.688 1 96.25 90 LEU A C 1
ATOM 709 O O . LEU A 1 90 ? 9.461 -18.297 -21.703 1 96.25 90 LEU A O 1
ATOM 713 N N . GLY A 1 91 ? 11.148 -17.672 -20.391 1 97 91 GLY A N 1
ATOM 714 C CA . GLY A 1 91 ? 11.641 -16.641 -21.312 1 97 91 GLY A CA 1
ATOM 715 C C . GLY A 1 91 ? 10.82 -15.367 -21.266 1 97 91 GLY A C 1
ATOM 716 O O . GLY A 1 91 ? 10.82 -14.602 -22.234 1 97 91 GLY A O 1
ATOM 717 N N . GLN A 1 92 ? 10.031 -15.211 -20.25 1 98 92 GLN A N 1
ATOM 718 C CA . GLN A 1 92 ? 9.234 -14 -20.109 1 98 92 GLN A CA 1
ATOM 719 C C . GLN A 1 92 ? 10.031 -12.898 -19.406 1 98 92 GLN A C 1
ATOM 721 O O . GLN A 1 92 ? 11.07 -13.172 -18.797 1 98 92 GLN A O 1
ATOM 726 N N . LYS A 1 93 ? 9.547 -11.617 -19.516 1 98.44 93 LYS A N 1
ATOM 727 C CA . LYS A 1 93 ? 10.344 -10.484 -19.078 1 98.44 93 LYS A CA 1
ATOM 728 C C . LYS A 1 93 ? 9.711 -9.805 -17.859 1 98.44 93 LYS A C 1
ATOM 730 O O . LYS A 1 93 ? 10.367 -9.047 -17.156 1 98.44 93 LYS A O 1
ATOM 735 N N . THR A 1 94 ? 8.43 -10.086 -17.672 1 98.75 94 THR A N 1
ATOM 736 C CA . THR A 1 94 ? 7.703 -9.383 -16.625 1 98.75 94 THR A CA 1
ATOM 737 C C . THR A 1 94 ? 6.77 -10.336 -15.883 1 98.75 94 THR A C 1
ATOM 739 O O . THR A 1 94 ? 6.098 -11.164 -16.5 1 98.75 94 THR A O 1
ATOM 742 N N . LEU A 1 95 ? 6.797 -10.297 -14.602 1 98.88 95 LEU A N 1
ATOM 743 C CA . LEU A 1 95 ? 5.797 -10.953 -13.766 1 98.88 95 LEU A CA 1
ATOM 744 C C . LEU A 1 95 ? 4.953 -9.93 -13.016 1 98.88 95 LEU A C 1
ATOM 746 O O . LEU A 1 95 ? 5.492 -9.047 -12.344 1 98.88 95 LEU A O 1
ATOM 750 N N . GLU A 1 96 ? 3.643 -9.992 -13.164 1 98.88 96 GLU A N 1
ATOM 751 C CA . GLU A 1 96 ? 2.715 -9.102 -12.477 1 98.88 96 GLU A CA 1
ATOM 752 C C . GLU A 1 96 ? 1.862 -9.859 -11.469 1 98.88 96 GLU A C 1
ATOM 754 O O . GLU A 1 96 ? 1.712 -11.078 -11.562 1 98.88 96 GLU A O 1
ATOM 759 N N . VAL A 1 97 ? 1.393 -9.172 -10.555 1 98.81 97 VAL A N 1
ATOM 760 C CA . VAL A 1 97 ? 0.465 -9.727 -9.578 1 98.81 97 VAL A CA 1
ATOM 761 C C . VAL A 1 97 ? -0.496 -8.633 -9.102 1 98.81 97 VAL A C 1
ATOM 763 O O . VAL A 1 97 ? -0.187 -7.445 -9.195 1 98.81 97 VAL A O 1
ATOM 766 N N . GLY A 1 98 ? -1.645 -9 -8.703 1 98.44 98 GLY A N 1
ATOM 767 C CA . GLY A 1 98 ? -2.627 -8.117 -8.086 1 98.44 98 GLY A CA 1
ATOM 768 C C . GLY A 1 98 ? -3.027 -8.562 -6.695 1 98.44 98 GLY A C 1
ATOM 769 O O . GLY A 1 98 ? -3.143 -9.758 -6.422 1 98.44 98 GLY A O 1
ATOM 770 N N . THR A 1 99 ? -3.178 -7.625 -5.863 1 98.06 99 THR A N 1
ATOM 771 C CA . THR A 1 99 ? -3.686 -7.918 -4.527 1 98.06 99 THR A CA 1
ATOM 772 C C . THR A 1 99 ? -4.602 -6.797 -4.039 1 98.06 99 THR A C 1
ATOM 774 O O . THR A 1 99 ? -4.68 -5.738 -4.66 1 98.06 99 THR A O 1
ATOM 777 N N . GLY A 1 100 ? -5.285 -7.062 -2.969 1 97.75 100 GLY A N 1
ATOM 778 C CA . GLY A 1 100 ? -6.207 -6.07 -2.439 1 97.75 100 GLY A CA 1
ATOM 779 C C . GLY A 1 100 ? -5.508 -4.898 -1.774 1 97.75 100 GLY A C 1
ATOM 780 O O . GLY A 1 100 ? -4.406 -5.047 -1.242 1 97.75 100 GLY A O 1
ATOM 781 N N . ASN A 1 101 ? -6.203 -3.73 -1.747 1 98.5 101 ASN A N 1
ATOM 782 C CA . ASN A 1 101 ? -5.715 -2.549 -1.044 1 98.5 101 ASN A CA 1
ATOM 783 C C . ASN A 1 101 ? -5.543 -2.816 0.448 1 98.5 101 ASN A C 1
ATOM 785 O O . ASN A 1 101 ? -4.762 -2.137 1.119 1 98.5 101 ASN A O 1
ATOM 789 N N . SER A 1 102 ? -6.164 -3.781 0.922 1 97.75 102 SER A N 1
ATOM 790 C CA . SER A 1 102 ? -6.176 -4.105 2.344 1 97.75 102 SER A CA 1
ATOM 791 C C . SER A 1 102 ? -5.141 -5.176 2.674 1 97.75 102 SER A C 1
ATOM 793 O O . SER A 1 102 ? -4.902 -5.477 3.846 1 97.75 102 SER A O 1
ATOM 795 N N . SER A 1 103 ? -4.504 -5.719 1.658 1 96.75 103 SER A N 1
ATOM 796 C CA . SER A 1 103 ? -3.594 -6.844 1.851 1 96.75 103 SER A CA 1
ATOM 797 C C . SER A 1 103 ? -2.17 -6.363 2.115 1 96.75 103 SER A C 1
ATOM 799 O O . SER A 1 103 ? -1.263 -6.629 1.325 1 96.75 103 SER A O 1
ATOM 801 N N . LEU A 1 104 ? -1.982 -5.887 3.32 1 96.88 104 LEU A N 1
ATOM 802 C CA . LEU A 1 104 ? -0.734 -5.219 3.676 1 96.88 104 LEU A CA 1
ATOM 803 C C . LEU A 1 104 ? 0.426 -6.207 3.688 1 96.88 104 LEU A C 1
ATOM 805 O O . LEU A 1 104 ? 1.525 -5.887 3.23 1 96.88 104 LEU A O 1
ATOM 809 N N . GLU A 1 105 ? 0.195 -7.375 4.191 1 95.69 105 GLU A N 1
ATOM 810 C CA . GLU A 1 105 ? 1.247 -8.383 4.246 1 95.69 105 GLU A CA 1
ATOM 811 C C . GLU A 1 105 ? 1.68 -8.812 2.846 1 95.69 105 GLU A C 1
ATOM 813 O O . GLU A 1 105 ? 2.863 -9.055 2.602 1 95.69 105 GLU A O 1
ATOM 818 N N . GLN A 1 106 ? 0.735 -8.938 1.969 1 97.12 106 GLN A N 1
ATOM 819 C CA . GLN A 1 106 ? 1.056 -9.297 0.594 1 97.12 106 GLN A CA 1
ATOM 820 C C . GLN A 1 106 ? 1.832 -8.188 -0.106 1 97.12 106 GLN A C 1
ATOM 822 O O . GLN A 1 106 ? 2.799 -8.453 -0.823 1 97.12 106 GLN A O 1
ATOM 827 N N . LEU A 1 107 ? 1.368 -6.961 0.159 1 98.19 107 LEU A N 1
ATOM 828 C CA . LEU A 1 107 ? 2.088 -5.82 -0.4 1 98.19 107 LEU A CA 1
ATOM 829 C C . LEU A 1 107 ? 3.549 -5.836 0.038 1 98.19 107 LEU A C 1
ATOM 831 O O . LEU A 1 107 ? 4.449 -5.602 -0.774 1 98.19 107 LEU A O 1
ATOM 835 N N . ALA A 1 108 ? 3.752 -6.102 1.299 1 98 108 ALA A N 1
ATOM 836 C CA . ALA A 1 108 ? 5.113 -6.199 1.824 1 98 108 ALA A CA 1
ATOM 837 C C . ALA A 1 108 ? 5.875 -7.34 1.159 1 98 108 ALA A C 1
ATOM 839 O O . ALA A 1 108 ? 7.008 -7.152 0.703 1 98 108 ALA A O 1
ATOM 840 N N . LEU A 1 109 ? 5.25 -8.477 1.124 1 97.81 109 LEU A N 1
ATOM 841 C CA . LEU A 1 109 ? 5.875 -9.68 0.58 1 97.81 109 LEU A CA 1
ATOM 842 C C . LEU A 1 109 ? 6.34 -9.453 -0.855 1 97.81 109 LEU A C 1
ATOM 844 O O . LEU A 1 109 ? 7.5 -9.711 -1.186 1 97.81 109 LEU A O 1
ATOM 848 N N . TYR A 1 110 ? 5.414 -8.953 -1.692 1 98.75 110 TYR A N 1
ATOM 849 C CA . TYR A 1 110 ? 5.73 -8.781 -3.107 1 98.75 110 TYR A CA 1
ATOM 850 C C . TYR A 1 110 ? 6.84 -7.758 -3.299 1 98.75 110 TYR A C 1
ATOM 852 O O . TYR A 1 110 ? 7.742 -7.953 -4.121 1 98.75 110 TYR A O 1
ATOM 860 N N . GLN A 1 111 ? 6.762 -6.711 -2.543 1 98.75 111 GLN A N 1
ATOM 861 C CA . GLN A 1 111 ? 7.805 -5.699 -2.67 1 98.75 111 GLN A CA 1
ATOM 862 C C . GLN A 1 111 ? 9.156 -6.242 -2.215 1 98.75 111 GLN A C 1
ATOM 864 O O . GLN A 1 111 ? 10.188 -5.949 -2.826 1 98.75 111 GLN A O 1
ATOM 869 N N . LYS A 1 112 ? 9.164 -7.039 -1.168 1 98.19 112 LYS A N 1
ATOM 870 C CA . LYS A 1 112 ? 10.398 -7.664 -0.708 1 98.19 112 LYS A CA 1
ATOM 871 C C . LYS A 1 112 ? 10.961 -8.609 -1.764 1 98.19 112 LYS A C 1
ATOM 873 O O . LYS A 1 112 ? 12.164 -8.891 -1.779 1 98.19 112 LYS A O 1
ATOM 878 N N . CYS A 1 113 ? 10.094 -9.094 -2.594 1 98.38 113 CYS A N 1
ATOM 879 C CA . CYS A 1 113 ? 10.508 -10.008 -3.656 1 98.38 113 CYS A CA 1
ATOM 880 C C . CYS A 1 113 ? 10.836 -9.242 -4.934 1 98.38 113 CYS A C 1
ATOM 882 O O . CYS A 1 113 ? 10.984 -9.836 -6 1 98.38 113 CYS A O 1
ATOM 884 N N . GLY A 1 114 ? 10.836 -7.992 -4.891 1 98.12 114 GLY A N 1
ATOM 885 C CA . GLY A 1 114 ? 11.328 -7.195 -6 1 98.12 114 GLY A CA 1
ATOM 886 C C . GLY A 1 114 ? 10.227 -6.605 -6.855 1 98.12 114 GLY A C 1
ATOM 887 O O . GLY A 1 114 ? 10.492 -5.984 -7.887 1 98.12 114 GLY A O 1
ATOM 888 N N . PHE A 1 115 ? 8.984 -6.758 -6.438 1 98.81 115 PHE A N 1
ATOM 889 C CA . PHE A 1 115 ? 7.879 -6.145 -7.164 1 98.81 115 PHE A CA 1
ATOM 890 C C . PHE A 1 115 ? 7.746 -4.672 -6.805 1 98.81 115 PHE A C 1
ATOM 892 O O . PHE A 1 115 ? 8.07 -4.27 -5.688 1 98.81 115 PHE A O 1
ATOM 899 N N . ARG A 1 116 ? 7.262 -3.9 -7.738 1 98.56 116 ARG A N 1
ATOM 900 C CA . ARG A 1 116 ? 6.898 -2.506 -7.516 1 98.56 116 ARG A CA 1
ATOM 901 C C . ARG A 1 116 ? 5.418 -2.275 -7.785 1 98.56 116 ARG A C 1
ATOM 903 O O . ARG A 1 116 ? 4.848 -2.877 -8.703 1 98.56 116 ARG A O 1
ATOM 910 N N . ILE A 1 117 ? 4.805 -1.418 -6.965 1 98.62 117 ILE A N 1
ATOM 911 C CA . ILE A 1 117 ? 3.424 -1.031 -7.227 1 98.62 117 ILE A CA 1
ATOM 912 C C . ILE A 1 117 ? 3.361 -0.161 -8.484 1 98.62 117 ILE A C 1
ATOM 914 O O . ILE A 1 117 ? 4.094 0.823 -8.602 1 98.62 117 ILE A O 1
ATOM 918 N N . ILE A 1 118 ? 2.445 -0.537 -9.375 1 98.06 118 ILE A N 1
ATOM 919 C CA . ILE A 1 118 ? 2.508 0.16 -10.656 1 98.06 118 ILE A CA 1
ATOM 920 C C . ILE A 1 118 ? 1.136 0.735 -11 1 98.06 118 ILE A C 1
ATOM 922 O O . ILE A 1 118 ? 1.004 1.525 -11.938 1 98.06 118 ILE A O 1
ATOM 926 N N . GLY A 1 119 ? 0.158 0.312 -10.289 1 97.88 119 GLY A N 1
ATOM 927 C CA . GLY A 1 119 ? -1.162 0.811 -10.641 1 97.88 119 GLY A CA 1
ATOM 928 C C . GLY A 1 119 ? -2.25 0.333 -9.695 1 97.88 119 GLY A C 1
ATOM 929 O O . GLY A 1 119 ? -1.966 -0.336 -8.703 1 97.88 119 GLY A O 1
ATOM 930 N N . ILE A 1 120 ? -3.449 0.8 -10.008 1 98.38 120 ILE A N 1
ATOM 931 C CA . ILE A 1 120 ? -4.625 0.491 -9.203 1 98.38 120 ILE A CA 1
ATOM 932 C C . ILE A 1 120 ? -5.816 0.212 -10.117 1 98.38 120 ILE A C 1
ATOM 934 O O . ILE A 1 120 ? -6.09 0.978 -11.039 1 98.38 120 ILE A O 1
ATOM 938 N N . ASP A 1 121 ? -6.371 -0.885 -9.953 1 98.25 121 ASP A N 1
ATOM 939 C CA . ASP A 1 121 ? -7.688 -1.134 -10.539 1 98.25 121 ASP A CA 1
ATOM 940 C C . ASP A 1 121 ? -8.797 -0.756 -9.555 1 98.25 121 ASP A C 1
ATOM 942 O O . ASP A 1 121 ? -9.156 -1.548 -8.68 1 98.25 121 ASP A O 1
ATOM 946 N N . ARG A 1 122 ? -9.422 0.361 -9.805 1 98.12 122 ARG A N 1
ATOM 947 C CA . ARG A 1 122 ? -10.375 0.952 -8.875 1 98.12 122 ARG A CA 1
ATOM 948 C C . ARG A 1 122 ? -11.656 0.127 -8.805 1 98.12 122 ARG A C 1
ATOM 950 O O . ARG A 1 122 ? -12.172 -0.317 -9.836 1 98.12 122 ARG A O 1
ATOM 957 N N . ASP A 1 123 ? -12.148 -0.072 -7.641 1 98.25 123 ASP A N 1
ATOM 958 C CA . ASP A 1 123 ? -13.422 -0.714 -7.344 1 98.25 123 ASP A CA 1
ATOM 959 C C . ASP A 1 123 ? -13.438 -2.16 -7.832 1 98.25 123 ASP A C 1
ATOM 961 O O . ASP A 1 123 ? -14.5 -2.73 -8.078 1 98.25 123 ASP A O 1
ATOM 965 N N . PHE A 1 124 ? -12.289 -2.715 -8.031 1 98.19 124 PHE A N 1
ATOM 966 C CA . PHE A 1 124 ? -12.195 -4.055 -8.602 1 98.19 124 PHE A CA 1
ATOM 967 C C . PHE A 1 124 ? -12.984 -5.055 -7.762 1 98.19 124 PHE A C 1
ATOM 969 O O . PHE A 1 124 ? -13.836 -5.773 -8.281 1 98.19 124 PHE A O 1
ATOM 976 N N . PHE A 1 125 ? -12.781 -5.129 -6.484 1 97.12 125 PHE A N 1
ATOM 977 C CA . PHE A 1 125 ? -13.32 -6.195 -5.641 1 97.12 125 PHE A CA 1
ATOM 978 C C . PHE A 1 125 ? -14.797 -5.965 -5.355 1 97.12 125 PHE A C 1
ATOM 980 O O . PHE A 1 125 ? -15.562 -6.922 -5.191 1 97.12 125 PHE A O 1
ATOM 987 N N . ILE A 1 126 ? -15.242 -4.754 -5.301 1 96.25 126 ILE A N 1
ATOM 988 C CA . ILE A 1 126 ? -16.656 -4.523 -5.066 1 96.25 126 ILE A CA 1
ATOM 989 C C . ILE A 1 126 ? -17.453 -4.785 -6.348 1 96.25 126 ILE A C 1
ATOM 991 O O . ILE A 1 126 ? -18.641 -5.102 -6.301 1 96.25 126 ILE A O 1
ATOM 995 N N . LYS A 1 127 ? -16.797 -4.664 -7.512 1 96.44 127 LYS A N 1
ATOM 996 C CA . LYS A 1 127 ? -17.453 -4.93 -8.789 1 96.44 127 LYS A CA 1
ATOM 997 C C . LYS A 1 127 ? -17.562 -6.43 -9.055 1 96.44 127 LYS A C 1
ATOM 999 O O . LYS A 1 127 ? -18.531 -6.895 -9.648 1 96.44 127 LYS A O 1
ATOM 1004 N N . HIS A 1 128 ? -16.547 -7.199 -8.555 1 94.38 128 HIS A N 1
ATOM 1005 C CA . HIS A 1 128 ? -16.438 -8.562 -9.055 1 94.38 128 HIS A CA 1
ATOM 1006 C C . HIS A 1 128 ? -16.75 -9.578 -7.957 1 94.38 128 HIS A C 1
ATOM 1008 O O . HIS A 1 128 ? -16.969 -10.758 -8.242 1 94.38 128 HIS A O 1
ATOM 1014 N N . TYR A 1 129 ? -16.781 -9.133 -6.773 1 93.06 129 TYR A N 1
ATOM 1015 C CA . TYR A 1 129 ? -17.078 -10.008 -5.645 1 93.06 129 TYR A CA 1
ATOM 1016 C C . TYR A 1 129 ? -18.234 -9.469 -4.824 1 93.06 129 TYR A C 1
ATOM 1018 O O . TYR A 1 129 ? -18.172 -8.344 -4.312 1 93.06 129 TYR A O 1
ATOM 1026 N N . PRO A 1 130 ? -19.234 -10.266 -4.668 1 90.25 130 PRO A N 1
ATOM 1027 C CA . PRO A 1 130 ? -20.469 -9.773 -4.066 1 90.25 130 PRO A CA 1
ATOM 1028 C C . PRO A 1 130 ? -20.344 -9.531 -2.566 1 90.25 130 PRO A C 1
ATOM 1030 O O . PRO A 1 130 ? -20.953 -8.594 -2.035 1 90.25 130 PRO A O 1
ATOM 1033 N N . ASP A 1 131 ? -19.609 -10.305 -1.877 1 92.94 131 ASP A N 1
ATOM 1034 C CA . ASP A 1 131 ? -19.5 -10.188 -0.426 1 92.94 131 ASP A CA 1
ATOM 1035 C C . ASP A 1 131 ? -18.438 -9.156 -0.039 1 92.94 131 ASP A C 1
ATOM 1037 O O . ASP A 1 131 ? -17.406 -9.039 -0.704 1 92.94 131 ASP A O 1
ATOM 1041 N N . GLU A 1 132 ? -18.781 -8.5 1.042 1 93.75 132 GLU A N 1
ATOM 1042 C CA . GLU A 1 132 ? -17.781 -7.578 1.584 1 93.75 132 GLU A CA 1
ATOM 1043 C C . GLU A 1 132 ? -16.578 -8.328 2.133 1 93.75 132 GLU A C 1
ATOM 1045 O O . GLU A 1 132 ? -16.719 -9.336 2.834 1 93.75 132 GLU A O 1
ATOM 1050 N N . ILE A 1 133 ? -15.43 -7.871 1.732 1 93.75 133 ILE A N 1
ATOM 1051 C CA . ILE A 1 133 ? -14.172 -8.438 2.221 1 93.75 133 ILE A CA 1
ATOM 1052 C C . ILE A 1 133 ? -13.469 -7.422 3.117 1 93.75 133 ILE A C 1
ATOM 1054 O O . ILE A 1 133 ? -13.133 -6.316 2.678 1 93.75 133 ILE A O 1
ATOM 1058 N N . ILE A 1 134 ? -13.281 -7.762 4.438 1 95.81 134 ILE A N 1
ATOM 1059 C CA . ILE A 1 134 ? -12.594 -6.895 5.387 1 95.81 134 ILE A CA 1
ATOM 1060 C C . ILE A 1 134 ? -11.312 -7.574 5.875 1 95.81 134 ILE A C 1
ATOM 1062 O O . ILE A 1 134 ? -11.344 -8.719 6.324 1 95.81 134 ILE A O 1
ATOM 1066 N N . GLU A 1 135 ? -10.242 -6.887 5.668 1 92.56 135 GLU A N 1
ATOM 1067 C CA . GLU A 1 135 ? -8.922 -7.332 6.121 1 92.56 135 GLU A CA 1
ATOM 1068 C C . GLU A 1 135 ? -8.188 -6.219 6.852 1 92.56 135 GLU A C 1
ATOM 1070 O O . GLU A 1 135 ? -8.117 -5.086 6.367 1 92.56 135 GLU A O 1
ATOM 1075 N N . ASN A 1 136 ? -7.645 -6.516 8.055 1 91.75 136 ASN A N 1
ATOM 1076 C CA . ASN A 1 136 ? -6.875 -5.527 8.797 1 91.75 136 ASN A CA 1
ATOM 1077 C C . ASN A 1 136 ? -7.711 -4.289 9.109 1 91.75 136 ASN A C 1
ATOM 1079 O O . ASN A 1 136 ? -7.195 -3.17 9.117 1 91.75 136 ASN A O 1
ATOM 1083 N N . GLY A 1 137 ? -8.984 -4.484 9.289 1 94.94 137 GLY A N 1
ATOM 1084 C CA . GLY A 1 137 ? -9.859 -3.365 9.578 1 94.94 137 GLY A CA 1
ATOM 1085 C C . GLY A 1 137 ? -10.102 -2.467 8.383 1 94.94 137 GLY A C 1
ATOM 1086 O O . GLY A 1 137 ? -10.617 -1.355 8.523 1 94.94 137 GLY A O 1
ATOM 1087 N N . ILE A 1 138 ? -9.672 -2.92 7.191 1 97.62 138 ILE A N 1
ATOM 1088 C CA . ILE A 1 138 ? -9.805 -2.178 5.941 1 97.62 138 ILE A CA 1
ATOM 1089 C C . ILE A 1 138 ? -10.688 -2.957 4.969 1 97.62 138 ILE A C 1
ATOM 1091 O O . ILE A 1 138 ? -10.508 -4.164 4.793 1 97.62 138 ILE A O 1
ATOM 1095 N N . ARG A 1 139 ? -11.711 -2.273 4.43 1 97.56 139 ARG A N 1
ATOM 1096 C CA . ARG A 1 139 ? -12.5 -2.92 3.387 1 97.56 139 ARG A CA 1
ATOM 1097 C C . ARG A 1 139 ? -11.688 -3.084 2.105 1 97.56 139 ARG A C 1
ATOM 1099 O O . ARG A 1 139 ? -11.031 -2.143 1.655 1 97.56 139 ARG A O 1
ATOM 1106 N N . CYS A 1 140 ? -11.641 -4.266 1.619 1 97.94 140 CYS A N 1
ATOM 1107 C CA . CYS A 1 140 ? -10.992 -4.543 0.342 1 97.94 140 CYS A CA 1
ATOM 1108 C C . CYS A 1 140 ? -11.844 -4.047 -0.82 1 97.94 140 CYS A C 1
ATOM 1110 O O . CYS A 1 140 ? -12.898 -4.613 -1.109 1 97.94 140 CYS A O 1
ATOM 1112 N N . ILE A 1 141 ? -11.352 -3.023 -1.552 1 98 141 ILE A N 1
ATOM 1113 C CA . ILE A 1 141 ? -12.18 -2.387 -2.568 1 98 141 ILE A CA 1
ATOM 1114 C C . ILE A 1 141 ? -11.438 -2.363 -3.9 1 98 141 ILE A C 1
ATOM 1116 O O . ILE A 1 141 ? -11.977 -2.758 -4.934 1 98 141 ILE A O 1
ATOM 1120 N N . ASP A 1 142 ? -10.195 -1.97 -3.867 1 98.62 142 ASP A N 1
ATOM 1121 C CA . ASP A 1 142 ? -9.383 -1.771 -5.062 1 98.62 142 ASP A CA 1
ATOM 1122 C C . ASP A 1 142 ? -8.344 -2.877 -5.211 1 98.62 142 ASP A C 1
ATOM 1124 O O . ASP A 1 142 ? -7.91 -3.471 -4.219 1 98.62 142 ASP A O 1
ATOM 1128 N N . MET A 1 143 ? -7.949 -3.146 -6.367 1 98.5 143 MET A N 1
ATOM 1129 C CA . MET A 1 143 ? -6.816 -4.031 -6.617 1 98.5 143 MET A CA 1
ATOM 1130 C C . MET A 1 143 ? -5.547 -3.23 -6.883 1 98.5 143 MET A C 1
ATOM 1132 O O . MET A 1 143 ? -5.531 -2.357 -7.754 1 98.5 143 MET A O 1
ATOM 1136 N N . ILE A 1 144 ? -4.566 -3.48 -6.078 1 98.75 144 ILE A N 1
ATOM 1137 C CA . ILE A 1 144 ? -3.246 -2.896 -6.281 1 98.75 144 ILE A CA 1
ATOM 1138 C C . ILE A 1 144 ? -2.432 -3.783 -7.223 1 98.75 144 ILE A C 1
ATOM 1140 O O . ILE A 1 144 ? -2.273 -4.98 -6.973 1 98.75 144 ILE A O 1
ATOM 1144 N N . ARG A 1 145 ? -1.937 -3.191 -8.289 1 98.81 145 ARG A N 1
ATOM 1145 C CA . ARG A 1 145 ? -1.157 -3.932 -9.273 1 98.81 145 ARG A CA 1
ATOM 1146 C C . ARG A 1 145 ? 0.339 -3.764 -9.031 1 98.81 145 ARG A C 1
ATOM 1148 O O . ARG A 1 145 ? 0.817 -2.646 -8.812 1 98.81 145 ARG A O 1
ATOM 1155 N N . LEU A 1 146 ? 1.011 -4.863 -9.008 1 98.81 146 LEU A N 1
ATOM 1156 C CA . LEU A 1 146 ? 2.461 -4.855 -8.852 1 98.81 146 LEU A CA 1
ATOM 1157 C C . LEU A 1 146 ? 3.135 -5.566 -10.023 1 98.81 146 LEU A C 1
ATOM 1159 O O . LEU A 1 146 ? 2.541 -6.453 -10.641 1 98.81 146 LEU A O 1
ATOM 1163 N N . SER A 1 147 ? 4.359 -5.172 -10.273 1 98.75 147 SER A N 1
ATOM 1164 C CA . SER A 1 147 ? 5.109 -5.742 -11.391 1 98.75 147 SER A CA 1
ATOM 1165 C C . SER A 1 147 ? 6.582 -5.906 -11.039 1 98.75 147 SER A C 1
ATOM 1167 O O . SER A 1 147 ? 7.129 -5.125 -10.258 1 98.75 147 SER A O 1
ATOM 1169 N N . ARG A 1 148 ? 7.129 -6.891 -11.539 1 98.69 148 ARG A N 1
ATOM 1170 C CA . ARG A 1 148 ? 8.562 -7.141 -11.414 1 98.69 148 ARG A CA 1
ATOM 1171 C C . ARG A 1 148 ? 9.172 -7.48 -12.766 1 98.69 148 ARG A C 1
ATOM 1173 O O . ARG A 1 148 ? 8.672 -8.352 -13.484 1 98.69 148 ARG A O 1
ATOM 1180 N N . GLU A 1 149 ? 10.203 -6.727 -13.109 1 98.12 149 GLU A N 1
ATOM 1181 C CA . GLU A 1 149 ? 10.992 -7.105 -14.281 1 98.12 149 GLU A CA 1
ATOM 1182 C C . GLU A 1 149 ? 11.859 -8.328 -13.992 1 98.12 149 GLU A C 1
ATOM 1184 O O . GLU A 1 149 ? 12.477 -8.414 -12.922 1 98.12 149 GLU A O 1
ATOM 1189 N N . ILE A 1 150 ? 11.836 -9.211 -14.836 1 95.44 150 ILE A N 1
ATOM 1190 C CA . ILE A 1 150 ? 12.523 -10.492 -14.695 1 95.44 150 ILE A CA 1
ATOM 1191 C C . ILE A 1 150 ? 13.828 -10.469 -15.492 1 95.44 150 ILE A C 1
ATOM 1193 O O . ILE A 1 150 ? 13.891 -9.867 -16.562 1 95.44 150 ILE A O 1
ATOM 1197 N N . MET B 1 1 ? -4.895 15.492 25.438 1 92.75 1 MET B N 1
ATOM 1198 C CA . MET B 1 1 ? -4.176 15.961 24.25 1 92.75 1 MET B CA 1
ATOM 1199 C C . MET B 1 1 ? -5.008 16.969 23.484 1 92.75 1 MET B C 1
ATOM 1201 O O . MET B 1 1 ? -6.219 16.812 23.344 1 92.75 1 MET B O 1
ATOM 1205 N N . VAL B 1 2 ? -4.414 18.078 23.094 1 96.62 2 VAL B N 1
ATOM 1206 C CA . VAL B 1 2 ? -5.098 19.125 22.328 1 96.62 2 VAL B CA 1
ATOM 1207 C C . VAL B 1 2 ? -4.324 19.422 21.047 1 96.62 2 VAL B C 1
ATOM 1209 O O . VAL B 1 2 ? -3.092 19.422 21.047 1 96.62 2 VAL B O 1
ATOM 1212 N N . ILE B 1 3 ? -5.062 19.719 19.984 1 98.19 3 ILE B N 1
ATOM 1213 C CA . ILE B 1 3 ? -4.445 20.094 18.719 1 98.19 3 ILE B CA 1
ATOM 1214 C C . ILE B 1 3 ? -4.801 21.531 18.391 1 98.19 3 ILE B C 1
ATOM 1216 O O . ILE B 1 3 ? -5.977 21.906 18.391 1 98.19 3 ILE B O 1
ATOM 1220 N N . CYS B 1 4 ? -3.781 22.344 18.094 1 97 4 CYS B N 1
ATOM 1221 C CA . CYS B 1 4 ? -4.035 23.75 17.797 1 97 4 CYS B CA 1
ATOM 1222 C C . CYS B 1 4 ? -3.131 24.234 16.672 1 97 4 CYS B C 1
ATOM 1224 O O . CYS B 1 4 ? -2.084 23.641 16.406 1 97 4 CYS B O 1
ATOM 1226 N N . LYS B 1 5 ? -3.578 25.266 16.031 1 97 5 LYS B N 1
ATOM 1227 C CA . LYS B 1 5 ? -2.807 25.891 14.969 1 97 5 LYS B CA 1
ATOM 1228 C C . LYS B 1 5 ? -1.565 26.578 15.531 1 97 5 LYS B C 1
ATOM 1230 O O . LYS B 1 5 ? -1.635 27.266 16.562 1 97 5 LYS B O 1
ATOM 1235 N N . LEU B 1 6 ? -0.433 26.344 14.898 1 95.44 6 LEU B N 1
ATOM 1236 C CA . LEU B 1 6 ? 0.783 27.047 15.289 1 95.44 6 LEU B CA 1
ATOM 1237 C C . LEU B 1 6 ? 0.687 28.531 14.938 1 95.44 6 LEU B C 1
ATOM 1239 O O . LEU B 1 6 ? 0.329 28.875 13.812 1 95.44 6 LEU B O 1
ATOM 1243 N N . ARG B 1 7 ? 0.985 29.391 15.867 1 89.25 7 ARG B N 1
ATOM 1244 C CA . ARG B 1 7 ? 0.925 30.828 15.617 1 89.25 7 ARG B CA 1
ATOM 1245 C C . ARG B 1 7 ? 2.141 31.297 14.828 1 89.25 7 ARG B C 1
ATOM 1247 O O . ARG B 1 7 ? 3.209 30.688 14.891 1 89.25 7 ARG B O 1
ATOM 1254 N N . LYS B 1 8 ? 1.944 32.312 14.055 1 86.31 8 LYS B N 1
ATOM 1255 C CA . LYS B 1 8 ? 2.963 32.844 13.156 1 86.31 8 LYS B CA 1
ATOM 1256 C C . LYS B 1 8 ? 4.25 33.156 13.922 1 86.31 8 LYS B C 1
ATOM 1258 O O . LYS B 1 8 ? 5.348 32.969 13.398 1 86.31 8 LYS B O 1
ATOM 1263 N N . ASP B 1 9 ? 4.191 33.5 15.195 1 88.88 9 ASP B N 1
ATOM 1264 C CA . ASP B 1 9 ? 5.367 33.938 15.945 1 88.88 9 ASP B CA 1
ATOM 1265 C C . ASP B 1 9 ? 5.965 32.812 16.75 1 88.88 9 ASP B C 1
ATOM 1267 O O . ASP B 1 9 ? 7.02 32.969 17.375 1 88.88 9 ASP B O 1
ATOM 1271 N N . ASP B 1 10 ? 5.297 31.656 16.672 1 90.25 10 ASP B N 1
ATOM 1272 C CA . ASP B 1 10 ? 5.801 30.5 17.406 1 90.25 10 ASP B CA 1
ATOM 1273 C C . ASP B 1 10 ? 6.949 29.828 16.672 1 90.25 10 ASP B C 1
ATOM 1275 O O . ASP B 1 10 ? 7.039 29.922 15.445 1 90.25 10 ASP B O 1
ATOM 1279 N N . LYS B 1 11 ? 7.797 29.266 17.5 1 93.19 11 LYS B N 1
ATOM 1280 C CA . LYS B 1 11 ? 8.898 28.5 16.922 1 93.19 11 LYS B CA 1
ATOM 1281 C C . LYS B 1 11 ? 8.391 27.25 16.203 1 93.19 11 LYS B C 1
ATOM 1283 O O . LYS B 1 11 ? 7.598 26.5 16.766 1 93.19 11 LYS B O 1
ATOM 1288 N N . ILE B 1 12 ? 8.812 27.141 15.008 1 94.19 12 ILE B N 1
ATOM 1289 C CA . ILE B 1 12 ? 8.461 25.938 14.242 1 94.19 12 ILE B CA 1
ATOM 1290 C C . ILE B 1 12 ? 9.133 24.719 14.852 1 94.19 12 ILE B C 1
ATOM 1292 O O . ILE B 1 12 ? 10.328 24.734 15.156 1 94.19 12 ILE B O 1
ATOM 1296 N N . PRO B 1 13 ? 8.391 23.672 15.141 1 96.25 13 PRO B N 1
ATOM 1297 C CA . PRO B 1 13 ? 9.016 22.453 15.648 1 96.25 13 PRO B CA 1
ATOM 1298 C C . PRO B 1 13 ? 9.75 21.656 14.562 1 96.25 13 PRO B C 1
ATOM 1300 O O . PRO B 1 13 ? 9.336 20.547 14.219 1 96.25 13 PRO B O 1
ATOM 1303 N N . ILE B 1 14 ? 10.844 22.156 14.125 1 96.62 14 ILE B N 1
ATOM 1304 C CA . ILE B 1 14 ? 11.547 21.656 12.945 1 96.62 14 ILE B CA 1
ATOM 1305 C C . ILE B 1 14 ? 12.047 20.234 13.203 1 96.62 14 ILE B C 1
ATOM 1307 O O . ILE B 1 14 ? 12 19.391 12.305 1 96.62 14 ILE B O 1
ATOM 1311 N N . GLU B 1 15 ? 12.531 19.938 14.391 1 96.5 15 GLU B N 1
ATOM 1312 C CA . GLU B 1 15 ? 13.047 18.609 14.719 1 96.5 15 GLU B CA 1
ATOM 1313 C C . GLU B 1 15 ? 11.961 17.547 14.594 1 96.5 15 GLU B C 1
ATOM 1315 O O . GLU B 1 15 ? 12.227 16.422 14.164 1 96.5 15 GLU B O 1
ATOM 1320 N N . LEU B 1 16 ? 10.805 17.938 14.961 1 97.62 16 LEU B N 1
ATOM 1321 C CA . LEU B 1 16 ? 9.656 17.047 14.867 1 97.62 16 LEU B CA 1
ATOM 1322 C C . LEU B 1 16 ? 9.266 16.812 13.406 1 97.62 16 LEU B C 1
ATOM 1324 O O . LEU B 1 16 ? 9.078 15.672 12.984 1 97.62 16 LEU B O 1
ATOM 1328 N N . LEU B 1 17 ? 9.211 17.891 12.641 1 97.69 17 LEU B N 1
ATOM 1329 C CA . LEU B 1 17 ? 8.82 17.797 11.234 1 97.69 17 LEU B CA 1
ATOM 1330 C C . LEU B 1 17 ? 9.844 16.984 10.438 1 97.69 17 LEU B C 1
ATOM 1332 O O . LEU B 1 17 ? 9.484 16.312 9.477 1 97.69 17 LEU B O 1
ATOM 1336 N N . LEU B 1 18 ? 11.07 16.984 10.953 1 96.94 18 LEU B N 1
ATOM 1337 C CA . LEU B 1 18 ? 12.156 16.281 10.281 1 96.94 18 LEU B CA 1
ATOM 1338 C C . LEU B 1 18 ? 11.984 14.766 10.414 1 96.94 18 LEU B C 1
ATOM 1340 O O . LEU B 1 18 ? 12.539 14 9.625 1 96.94 18 LEU B O 1
ATOM 1344 N N . LEU B 1 19 ? 11.18 14.328 11.383 1 95.56 19 LEU B N 1
ATOM 1345 C CA . LEU B 1 19 ? 10.898 12.906 11.539 1 95.56 19 LEU B CA 1
ATOM 1346 C C . LEU B 1 19 ? 10.094 12.375 10.359 1 95.56 19 LEU B C 1
ATOM 1348 O O . LEU B 1 19 ? 10.211 11.203 9.992 1 95.56 19 LEU B O 1
ATOM 1352 N N . ALA B 1 20 ? 9.305 13.227 9.695 1 95.5 20 ALA B N 1
ATOM 1353 C CA . ALA B 1 20 ? 8.422 12.828 8.602 1 95.5 20 ALA B CA 1
ATOM 1354 C C . ALA B 1 20 ? 9.039 13.172 7.25 1 95.5 20 ALA B C 1
ATOM 1356 O O . ALA B 1 20 ? 8.727 12.523 6.242 1 95.5 20 ALA B O 1
ATOM 1357 N N . ASP B 1 21 ? 9.805 14.18 7.184 1 95.62 21 ASP B N 1
ATOM 1358 C CA . ASP B 1 21 ? 10.508 14.625 5.988 1 95.62 21 ASP B CA 1
ATOM 1359 C C . ASP B 1 21 ? 11.945 15.023 6.309 1 95.62 21 ASP B C 1
ATOM 1361 O O . ASP B 1 21 ? 12.188 16.078 6.914 1 95.62 21 ASP B O 1
ATOM 1365 N N . PRO B 1 22 ? 12.867 14.219 5.785 1 94.06 22 PRO B N 1
ATOM 1366 C CA . PRO B 1 22 ? 14.258 14.477 6.184 1 94.06 22 PRO B CA 1
ATOM 1367 C C . PRO B 1 22 ? 14.852 15.703 5.496 1 94.06 22 PRO B C 1
ATOM 1369 O O . PRO B 1 22 ? 15.961 16.125 5.832 1 94.06 22 PRO B O 1
ATOM 1372 N N . SER B 1 23 ? 14.164 16.312 4.598 1 94.06 23 SER B N 1
ATOM 1373 C CA . SER B 1 23 ? 14.672 17.469 3.859 1 94.06 23 SER B CA 1
ATOM 1374 C C . SER B 1 23 ? 14.234 18.781 4.508 1 94.06 23 SER B C 1
ATOM 1376 O O . SER B 1 23 ? 13.109 19.234 4.301 1 94.06 23 SER B O 1
ATOM 1378 N N . LYS B 1 24 ? 15.188 19.391 5.172 1 94.69 24 LYS B N 1
ATOM 1379 C CA . LYS B 1 24 ? 14.906 20.703 5.773 1 94.69 24 LYS B CA 1
ATOM 1380 C C . LYS B 1 24 ? 14.477 21.703 4.715 1 94.69 24 LYS B C 1
ATOM 1382 O O . LYS B 1 24 ? 13.586 22.531 4.957 1 94.69 24 LYS B O 1
ATOM 1387 N N . ASP B 1 25 ? 15.141 21.594 3.572 1 93.94 25 ASP B N 1
ATOM 1388 C CA . ASP B 1 25 ? 14.805 22.5 2.473 1 93.94 25 ASP B CA 1
ATOM 1389 C C . ASP B 1 25 ? 13.359 22.297 2.021 1 93.94 25 ASP B C 1
ATOM 1391 O O . ASP B 1 25 ? 12.633 23.266 1.781 1 93.94 25 ASP B O 1
ATOM 1395 N N . ALA B 1 26 ? 12.969 21.078 1.934 1 93.31 26 ALA B N 1
ATOM 1396 C CA . ALA B 1 26 ? 11.586 20.781 1.557 1 93.31 26 ALA B CA 1
ATOM 1397 C C . ALA B 1 26 ? 10.609 21.328 2.592 1 93.31 26 ALA B C 1
ATOM 1399 O O . ALA B 1 26 ? 9.609 21.969 2.236 1 93.31 26 ALA B O 1
ATOM 1400 N N . ILE B 1 27 ? 10.922 21.125 3.865 1 95.69 27 ILE B N 1
ATOM 1401 C CA . ILE B 1 27 ? 10.062 21.594 4.945 1 95.69 27 ILE B CA 1
ATOM 1402 C C . ILE B 1 27 ? 9.898 23.109 4.863 1 95.69 27 ILE B C 1
ATOM 1404 O O . ILE B 1 27 ? 8.781 23.625 4.949 1 95.69 27 ILE B O 1
ATOM 1408 N N . ASN B 1 28 ? 10.969 23.75 4.625 1 93.69 28 ASN B N 1
ATOM 1409 C CA . ASN B 1 28 ? 10.945 25.203 4.543 1 93.69 28 ASN B CA 1
ATOM 1410 C C . ASN B 1 28 ? 10.055 25.688 3.395 1 93.69 28 ASN B C 1
ATOM 1412 O O . ASN B 1 28 ? 9.422 26.734 3.492 1 93.69 28 ASN B O 1
ATOM 1416 N N . GLU B 1 29 ? 10.016 24.922 2.424 1 92.5 29 GLU B N 1
ATOM 1417 C CA . GLU B 1 29 ? 9.242 25.297 1.247 1 92.5 29 GLU B CA 1
ATOM 1418 C C . GLU B 1 29 ? 7.742 25.266 1.539 1 92.5 29 GLU B C 1
ATOM 1420 O O . GLU B 1 29 ? 7 26.156 1.141 1 92.5 29 GLU B O 1
ATOM 1425 N N . TYR B 1 30 ? 7.414 24.219 2.275 1 93.94 30 TYR B N 1
ATOM 1426 C CA . TYR B 1 30 ? 5.969 24.078 2.398 1 93.94 30 TYR B CA 1
ATOM 1427 C C . TYR B 1 30 ? 5.477 24.625 3.732 1 93.94 30 TYR B C 1
ATOM 1429 O O . TYR B 1 30 ? 4.281 24.859 3.912 1 93.94 30 TYR B O 1
ATOM 1437 N N . ILE B 1 31 ? 6.375 24.844 4.684 1 92.81 31 ILE B N 1
ATOM 1438 C CA . ILE B 1 31 ? 5.938 25.297 6 1 92.81 31 ILE B CA 1
ATOM 1439 C C . ILE B 1 31 ? 5.375 26.719 5.895 1 92.81 31 ILE B C 1
ATOM 1441 O O . ILE B 1 31 ? 4.449 27.078 6.621 1 92.81 31 ILE B O 1
ATOM 1445 N N . ASN B 1 32 ? 5.875 27.484 4.961 1 90.12 32 ASN B N 1
ATOM 1446 C CA . ASN B 1 32 ? 5.457 28.875 4.809 1 90.12 32 ASN B CA 1
ATOM 1447 C C . ASN B 1 32 ? 4.203 29 3.951 1 90.12 32 ASN B C 1
ATOM 1449 O O . ASN B 1 32 ? 3.512 30.016 3.99 1 90.12 32 ASN B O 1
ATOM 1453 N N . ARG B 1 33 ? 3.91 28 3.199 1 93.69 33 ARG B N 1
ATOM 1454 C CA . ARG B 1 33 ? 2.768 28 2.291 1 93.69 33 ARG B CA 1
ATOM 1455 C C . ARG B 1 33 ? 1.561 27.328 2.928 1 93.69 33 ARG B C 1
ATOM 1457 O O . ARG B 1 33 ? 0.424 27.547 2.502 1 93.69 33 ARG B O 1
ATOM 1464 N N . GLY B 1 34 ? 1.877 26.516 3.889 1 95.69 34 GLY B N 1
ATOM 1465 C CA . GLY B 1 34 ? 0.811 25.734 4.508 1 95.69 34 GLY B CA 1
ATOM 1466 C C . GLY B 1 34 ? 0.472 26.203 5.91 1 95.69 34 GLY B C 1
ATOM 1467 O O . GLY B 1 34 ? 0.86 27.297 6.316 1 95.69 34 GLY B O 1
ATOM 1468 N N . THR B 1 35 ? -0.416 25.484 6.57 1 96.62 35 THR B N 1
ATOM 1469 C CA . THR B 1 35 ? -0.794 25.719 7.961 1 96.62 35 THR B CA 1
ATOM 1470 C C . THR B 1 35 ? -0.321 24.578 8.844 1 96.62 35 THR B C 1
ATOM 1472 O O . THR B 1 35 ? -0.619 23.406 8.57 1 96.62 35 THR B O 1
ATOM 1475 N N . CYS B 1 36 ? 0.422 24.969 9.852 1 97.75 36 CYS B N 1
ATOM 1476 C CA . CYS B 1 36 ? 0.965 23.969 10.766 1 97.75 36 CYS B CA 1
ATOM 1477 C C . CYS B 1 36 ? 0.103 23.859 12.016 1 97.75 36 CYS B C 1
ATOM 1479 O O . CYS B 1 36 ? -0.252 24.859 12.625 1 97.75 36 CYS B O 1
ATOM 1481 N N . TYR B 1 37 ? -0.262 22.609 12.32 1 98.31 37 TYR B N 1
ATOM 1482 C CA . TYR B 1 37 ? -0.955 22.281 13.562 1 98.31 37 TYR B CA 1
ATOM 1483 C C . TYR B 1 37 ? -0.066 21.453 14.477 1 98.31 37 TYR B C 1
ATOM 1485 O O . TYR B 1 37 ? 0.701 20.609 14.008 1 98.31 37 TYR B O 1
ATOM 1493 N N . ILE B 1 38 ? -0.191 21.719 15.812 1 98.25 38 ILE B N 1
ATOM 1494 C CA . ILE B 1 38 ? 0.617 20.984 16.781 1 98.25 38 ILE B CA 1
ATOM 1495 C C . ILE B 1 38 ? -0.293 20.281 17.781 1 98.25 38 ILE B C 1
ATOM 1497 O O . ILE B 1 38 ? -1.344 20.812 18.156 1 98.25 38 ILE B O 1
ATOM 1501 N N . ALA B 1 39 ? 0.136 19.062 18.125 1 98.31 39 ALA B N 1
ATOM 1502 C CA . ALA B 1 39 ? -0.504 18.328 19.219 1 98.31 39 ALA B CA 1
ATOM 1503 C C . ALA B 1 39 ? 0.238 18.531 20.531 1 98.31 39 ALA B C 1
ATOM 1505 O O . ALA B 1 39 ? 1.442 18.281 20.625 1 98.31 39 ALA B O 1
ATOM 1506 N N . LEU B 1 40 ? -0.532 18.938 21.547 1 97.38 40 LEU B N 1
ATOM 1507 C CA . LEU B 1 40 ? 0.043 19.234 22.844 1 97.38 40 LEU B CA 1
ATOM 1508 C C . LEU B 1 40 ? -0.459 18.25 23.906 1 97.38 40 LEU B C 1
ATOM 1510 O O . LEU B 1 40 ? -1.648 17.938 23.938 1 97.38 40 LEU B O 1
ATOM 1514 N N . MET B 1 41 ? 0.496 17.703 24.609 1 96.19 41 MET B N 1
ATOM 1515 C CA . MET B 1 41 ? 0.209 16.906 25.797 1 96.19 41 MET B CA 1
ATOM 1516 C C . MET B 1 41 ? 1.027 17.391 26.984 1 96.19 41 MET B C 1
ATOM 1518 O O . MET B 1 41 ? 2.258 17.422 26.922 1 96.19 41 MET B O 1
ATOM 1522 N N . HIS B 1 42 ? 0.359 17.766 28.109 1 93.69 42 HIS B N 1
ATOM 1523 C CA . HIS B 1 42 ? 1.017 18.344 29.281 1 93.69 42 HIS B CA 1
ATOM 1524 C C . HIS B 1 42 ? 1.974 19.453 28.891 1 93.69 42 HIS B C 1
ATOM 1526 O O . HIS B 1 42 ? 3.146 19.438 29.266 1 93.69 42 HIS B O 1
ATOM 1532 N N . ASP B 1 43 ? 1.595 20.344 27.922 1 91.56 43 ASP B N 1
ATOM 1533 C CA . ASP B 1 43 ? 2.283 21.547 27.469 1 91.56 43 ASP B CA 1
ATOM 1534 C C . ASP B 1 43 ? 3.541 21.203 26.688 1 91.56 43 ASP B C 1
ATOM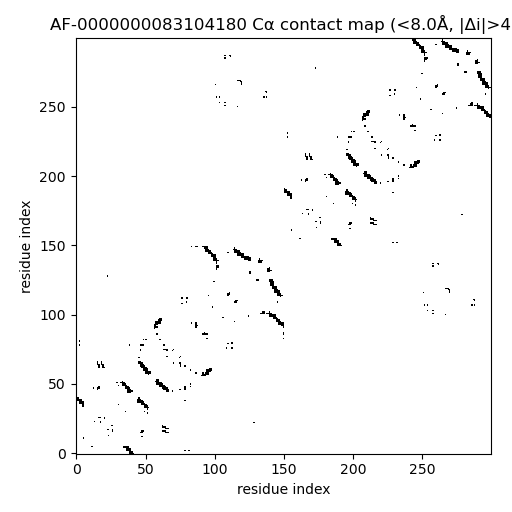 1536 O O . ASP B 1 43 ? 4.453 22.016 26.562 1 91.56 43 ASP B O 1
ATOM 1540 N N . GLU B 1 44 ? 3.572 20.031 26.297 1 95.75 44 GLU B N 1
ATOM 1541 C CA . GLU B 1 44 ? 4.66 19.594 25.422 1 95.75 44 GLU B CA 1
ATOM 1542 C C . GLU B 1 44 ? 4.145 19.25 24.031 1 95.75 44 GLU B C 1
ATOM 1544 O O . GLU B 1 44 ? 3.098 18.609 23.875 1 95.75 44 GLU B O 1
ATOM 1549 N N . ILE B 1 45 ? 4.898 19.719 23.031 1 97.56 45 ILE B N 1
ATOM 1550 C CA . ILE B 1 45 ? 4.551 19.359 21.656 1 97.56 45 ILE B CA 1
ATOM 1551 C C . ILE B 1 45 ? 4.941 17.906 21.391 1 97.56 45 ILE B C 1
ATOM 1553 O O . ILE B 1 45 ? 6.121 17.562 21.438 1 97.56 45 ILE B O 1
ATOM 1557 N N . ILE B 1 46 ? 3.93 17.062 21.109 1 98.12 46 ILE B N 1
ATOM 1558 C CA . ILE B 1 46 ? 4.23 15.648 20.922 1 98.12 46 ILE B CA 1
ATOM 1559 C C . ILE B 1 46 ? 3.961 15.25 19.469 1 98.12 46 ILE B C 1
ATOM 1561 O O . ILE B 1 46 ? 4.316 14.148 19.047 1 98.12 46 ILE B O 1
ATOM 1565 N N . GLY B 1 47 ? 3.32 16.078 18.656 1 98.44 47 GLY B N 1
ATOM 1566 C CA . GLY B 1 47 ? 3.008 15.836 17.266 1 98.44 47 GLY B CA 1
ATOM 1567 C C . GLY B 1 47 ? 2.756 17.109 16.469 1 98.44 47 GLY B C 1
ATOM 1568 O O . GLY B 1 47 ? 2.568 18.172 17.062 1 98.44 47 GLY B O 1
ATOM 1569 N N . ALA B 1 48 ? 2.889 17 15.234 1 98.56 48 ALA B N 1
ATOM 1570 C CA . ALA B 1 48 ? 2.604 18.109 14.336 1 98.56 48 ALA B CA 1
ATOM 1571 C C . ALA B 1 48 ? 2.178 17.609 12.961 1 98.56 48 ALA B C 1
ATOM 1573 O O . ALA B 1 48 ? 2.51 16.5 12.57 1 98.56 48 ALA B O 1
ATOM 1574 N N . TYR B 1 49 ? 1.368 18.359 12.328 1 98.56 49 TYR B N 1
ATOM 1575 C CA . TYR B 1 49 ? 1.085 18.094 10.922 1 98.56 49 TYR B CA 1
ATOM 1576 C C . TYR B 1 49 ? 0.869 19.391 10.156 1 98.56 49 TYR B C 1
ATOM 1578 O O . TYR B 1 49 ? 0.603 20.438 10.75 1 98.56 49 TYR B O 1
ATOM 1586 N N . ILE B 1 50 ? 1.027 19.344 8.828 1 98.5 50 ILE B N 1
ATOM 1587 C CA . ILE B 1 50 ? 0.902 20.516 7.977 1 98.5 50 ILE B CA 1
ATOM 1588 C C . ILE B 1 50 ? -0.116 20.25 6.871 1 98.5 50 ILE B C 1
ATOM 1590 O O . ILE B 1 50 ? -0.065 19.219 6.211 1 98.5 50 ILE B O 1
ATOM 1594 N N . LEU B 1 51 ? -1.062 21.172 6.73 1 98.31 51 LEU B N 1
ATOM 1595 C CA . LEU B 1 51 ? -2.012 21.188 5.625 1 98.31 51 LEU B CA 1
ATOM 1596 C C . LEU B 1 51 ? -1.638 22.25 4.594 1 98.31 51 LEU B C 1
ATOM 1598 O O . LEU B 1 51 ? -1.252 23.359 4.957 1 98.31 51 LEU B O 1
ATOM 1602 N N . LEU B 1 52 ? -1.726 21.875 3.375 1 97.94 52 LEU B N 1
ATOM 1603 C CA . LEU B 1 52 ? -1.389 22.766 2.27 1 97.94 52 LEU B CA 1
ATOM 1604 C C . LEU B 1 52 ? -2.469 22.734 1.194 1 97.94 52 LEU B C 1
ATOM 1606 O O . LEU B 1 52 ? -2.906 21.656 0.784 1 97.94 52 LEU B O 1
ATOM 1610 N N . LYS B 1 53 ? -2.961 23.828 0.818 1 97.38 53 LYS B N 1
ATOM 1611 C CA . LYS B 1 53 ? -3.873 23.875 -0.322 1 97.38 53 LYS B CA 1
ATOM 1612 C C . LYS B 1 53 ? -3.127 23.656 -1.633 1 97.38 53 LYS B C 1
ATOM 1614 O O . LYS B 1 53 ? -2.148 24.344 -1.927 1 97.38 53 LYS B O 1
ATOM 1619 N N . THR B 1 54 ? -3.547 22.703 -2.371 1 96.69 54 THR B N 1
ATOM 1620 C CA . THR B 1 54 ? -2.812 22.359 -3.582 1 96.69 54 THR B CA 1
ATOM 1621 C C . THR B 1 54 ? -3.641 22.672 -4.824 1 96.69 54 THR B C 1
ATOM 1623 O O . THR B 1 54 ? -3.123 23.203 -5.805 1 96.69 54 THR B O 1
ATOM 1626 N N . ARG B 1 55 ? -4.891 22.297 -4.988 1 95.69 55 ARG B N 1
ATOM 1627 C CA . ARG B 1 55 ? -5.816 22.531 -6.086 1 95.69 55 ARG B CA 1
ATOM 1628 C C . ARG B 1 55 ? -7.172 23 -5.566 1 95.69 55 ARG B C 1
ATOM 1630 O O . ARG B 1 55 ? -7.43 22.969 -4.359 1 95.69 55 ARG B O 1
ATOM 1637 N N . PRO B 1 56 ? -7.918 23.531 -6.523 1 97 56 PRO B N 1
ATOM 1638 C CA . PRO B 1 56 ? -9.25 23.938 -6.059 1 97 56 PRO B CA 1
ATOM 1639 C C . PRO B 1 56 ? -9.945 22.844 -5.258 1 97 56 PRO B C 1
ATOM 1641 O O . PRO B 1 56 ? -9.969 21.672 -5.676 1 97 56 PRO B O 1
ATOM 1644 N N . TYR B 1 57 ? -10.367 23.172 -4.109 1 97.88 57 TYR B N 1
ATOM 1645 C CA . TYR B 1 57 ? -11.18 22.359 -3.217 1 97.88 57 TYR B CA 1
ATOM 1646 C C . TYR B 1 57 ? -10.383 21.172 -2.686 1 97.88 57 TYR B C 1
ATOM 1648 O O . TYR B 1 57 ? -10.961 20.188 -2.207 1 97.88 57 TYR B O 1
ATOM 1656 N N . THR B 1 58 ? -9.039 21.234 -2.799 1 98.44 58 THR B N 1
ATOM 1657 C CA . THR B 1 58 ? -8.219 20.094 -2.4 1 98.44 58 THR B CA 1
ATOM 1658 C C . THR B 1 58 ? -7.105 20.531 -1.452 1 98.44 58 THR B C 1
ATOM 1660 O O . THR B 1 58 ? -6.391 21.5 -1.729 1 98.44 58 THR B O 1
ATOM 1663 N N . MET B 1 59 ? -7.023 19.938 -0.323 1 98.44 59 MET B N 1
ATOM 1664 C CA . MET B 1 59 ? -5.906 20.078 0.606 1 98.44 59 MET B CA 1
ATOM 1665 C C . MET B 1 59 ? -5.016 18.844 0.58 1 98.44 59 MET B C 1
ATOM 1667 O O . MET B 1 59 ? -5.457 17.75 0.188 1 98.44 59 MET B O 1
ATOM 1671 N N . GLU B 1 60 ? -3.811 19.047 0.942 1 98.69 60 GLU B N 1
ATOM 1672 C CA . GLU B 1 60 ? -2.895 17.938 1.133 1 98.69 60 GLU B CA 1
ATOM 1673 C C . GLU B 1 60 ? -2.293 17.953 2.535 1 98.69 60 GLU B C 1
ATOM 1675 O O . GLU B 1 60 ? -1.909 19 3.043 1 98.69 60 GLU B O 1
ATOM 1680 N N . LEU B 1 61 ? -2.393 16.812 3.17 1 98.69 61 LEU B N 1
ATOM 1681 C CA . LEU B 1 61 ? -1.597 16.578 4.367 1 98.69 61 LEU B CA 1
ATOM 1682 C C . LEU B 1 61 ? -0.153 16.25 4.004 1 98.69 61 LEU B C 1
ATOM 1684 O O . LEU B 1 61 ? 0.15 15.125 3.602 1 98.69 61 LEU B O 1
ATOM 1688 N N . ILE B 1 62 ? 0.73 17.125 4.09 1 97.19 62 ILE B N 1
ATOM 1689 C CA . ILE B 1 62 ? 2.049 17.016 3.475 1 97.19 62 ILE B CA 1
ATOM 1690 C C . ILE B 1 62 ? 3.049 16.484 4.496 1 97.19 62 ILE B C 1
ATOM 1692 O O . ILE B 1 62 ? 4.051 15.859 4.125 1 97.19 62 ILE B O 1
ATOM 1696 N N . ASN B 1 63 ? 2.922 16.859 5.715 1 97.06 63 ASN B N 1
ATOM 1697 C CA . ASN B 1 63 ? 3.773 16.406 6.812 1 97.06 63 ASN B CA 1
ATOM 1698 C C . ASN B 1 63 ? 2.951 16.031 8.047 1 97.06 63 ASN B C 1
ATOM 1700 O O . ASN B 1 63 ? 2.037 16.766 8.43 1 97.06 63 ASN B O 1
ATOM 1704 N N . ILE B 1 64 ? 3.238 14.969 8.609 1 98.38 64 ILE B N 1
ATOM 1705 C CA . ILE B 1 64 ? 2.66 14.555 9.875 1 98.38 64 ILE B CA 1
ATOM 1706 C C . ILE B 1 64 ? 3.68 13.727 10.664 1 98.38 64 ILE B C 1
ATOM 1708 O O . ILE B 1 64 ? 4.273 12.789 10.133 1 98.38 64 ILE B O 1
ATOM 1712 N N . ALA B 1 65 ? 3.91 14.188 11.898 1 98.06 65 ALA B N 1
ATOM 1713 C CA . ALA B 1 65 ? 4.938 13.547 12.719 1 98.06 65 ALA B CA 1
ATOM 1714 C C . ALA B 1 65 ? 4.5 13.461 14.172 1 98.06 65 ALA B C 1
ATOM 1716 O O . ALA B 1 65 ? 3.84 14.367 14.688 1 98.06 65 ALA B O 1
ATOM 1717 N N . VAL B 1 66 ? 4.809 12.352 14.75 1 98.19 66 VAL B N 1
ATOM 1718 C CA . VAL B 1 66 ? 4.648 12.117 16.172 1 98.19 66 VAL B CA 1
ATOM 1719 C C . VAL B 1 66 ? 6.004 11.781 16.797 1 98.19 66 VAL B C 1
ATOM 1721 O O . VAL B 1 66 ? 6.797 11.039 16.219 1 98.19 66 VAL B O 1
ATOM 1724 N N . LYS B 1 67 ? 6.23 12.383 17.938 1 97.81 67 LYS B N 1
ATOM 1725 C CA . LYS B 1 67 ? 7.469 12.023 18.641 1 97.81 67 LYS B CA 1
ATOM 1726 C C . LYS B 1 67 ? 7.629 10.508 18.734 1 97.81 67 LYS B C 1
ATOM 1728 O O . LYS B 1 67 ? 6.66 9.789 19 1 97.81 67 LYS B O 1
ATOM 1733 N N . GLU B 1 68 ? 8.867 10.07 18.578 1 96.38 68 GLU B N 1
ATOM 1734 C CA . GLU B 1 68 ? 9.156 8.641 18.516 1 96.38 68 GLU B CA 1
ATOM 1735 C C . GLU B 1 68 ? 8.672 7.93 19.781 1 96.38 68 GLU B C 1
ATOM 1737 O O . GLU B 1 68 ? 8.07 6.859 19.703 1 96.38 68 GLU B O 1
ATOM 1742 N N . GLU B 1 69 ? 8.852 8.562 20.906 1 96.25 69 GLU B N 1
ATOM 1743 C CA . GLU B 1 69 ? 8.516 7.938 22.172 1 96.25 69 GLU B CA 1
ATOM 1744 C C . GLU B 1 69 ? 7.008 7.898 22.391 1 96.25 69 GLU B C 1
ATOM 1746 O O . GLU B 1 69 ? 6.527 7.25 23.328 1 96.25 69 GLU B O 1
ATOM 1751 N N . LYS B 1 70 ? 6.258 8.586 21.547 1 96.44 70 LYS B N 1
ATOM 1752 C CA . LYS B 1 70 ? 4.805 8.648 21.688 1 96.44 70 LYS B CA 1
ATOM 1753 C C . LYS B 1 70 ? 4.105 7.953 20.531 1 96.44 70 LYS B C 1
ATOM 1755 O O . LYS B 1 70 ? 2.885 8.055 20.375 1 96.44 70 LYS B O 1
ATOM 1760 N N . GLN B 1 71 ? 4.875 7.27 19.703 1 94.38 71 GLN B N 1
ATOM 1761 C CA . GLN B 1 71 ? 4.309 6.582 18.547 1 94.38 71 GLN B CA 1
ATOM 1762 C C . GLN B 1 71 ? 3.629 5.281 18.969 1 94.38 71 GLN B C 1
ATOM 1764 O O . GLN B 1 71 ? 3.883 4.762 20.047 1 94.38 71 GLN B O 1
ATOM 1769 N N . GLY B 1 72 ? 2.709 4.848 18.109 1 93.44 72 GLY B N 1
ATOM 1770 C CA . GLY B 1 72 ? 2.025 3.596 18.391 1 93.44 72 GLY B CA 1
ATOM 1771 C C . GLY B 1 72 ? 0.939 3.727 19.438 1 93.44 72 GLY B C 1
ATOM 1772 O O . GLY B 1 72 ? 0.445 2.723 19.953 1 93.44 72 GLY B O 1
ATOM 1773 N N . LEU B 1 73 ? 0.604 4.977 19.781 1 94.81 73 LEU B N 1
ATOM 1774 C CA . LEU B 1 73 ? -0.379 5.219 20.828 1 94.81 73 LEU B CA 1
ATOM 1775 C C . LEU B 1 73 ? -1.657 5.816 20.25 1 94.81 73 LEU B C 1
ATOM 1777 O O . LEU B 1 73 ? -2.521 6.285 21 1 94.81 73 LEU B O 1
ATOM 1781 N N . GLY B 1 74 ? -1.74 5.855 18.969 1 96.38 74 GLY B N 1
ATOM 1782 C CA . GLY B 1 74 ? -2.959 6.332 18.328 1 96.38 74 GLY B CA 1
ATOM 1783 C C . GLY B 1 74 ? -2.943 7.824 18.062 1 96.38 74 GLY B C 1
ATOM 1784 O O . GLY B 1 74 ? -3.904 8.367 17.516 1 96.38 74 GLY B O 1
ATOM 1785 N N . ILE B 1 75 ? -1.877 8.492 18.375 1 97.44 75 ILE B N 1
ATOM 1786 C CA . ILE B 1 75 ? -1.772 9.938 18.219 1 97.44 75 ILE B CA 1
ATOM 1787 C C . ILE B 1 75 ? -1.817 10.297 16.734 1 97.44 75 ILE B C 1
ATOM 1789 O O . ILE B 1 75 ? -2.455 11.281 16.344 1 97.44 75 ILE B O 1
ATOM 1793 N N . GLY B 1 76 ? -1.13 9.492 15.891 1 97.81 76 GLY B N 1
ATOM 1794 C CA . GLY B 1 76 ? -1.18 9.711 14.453 1 97.81 76 GLY B CA 1
ATOM 1795 C C . GLY B 1 76 ? -2.592 9.695 13.898 1 97.81 76 GLY B C 1
ATOM 1796 O O . GLY B 1 76 ? -2.965 10.578 13.117 1 97.81 76 GLY B O 1
ATOM 1797 N N . LYS B 1 77 ? -3.32 8.734 14.352 1 98.19 77 LYS B N 1
ATOM 1798 C CA . LYS B 1 77 ? -4.707 8.625 13.906 1 98.19 77 LYS B CA 1
ATOM 1799 C C . LYS B 1 77 ? -5.523 9.844 14.32 1 98.19 77 LYS B C 1
ATOM 1801 O O . LYS B 1 77 ? -6.289 10.383 13.523 1 98.19 77 LYS B O 1
ATOM 1806 N N . ILE B 1 78 ? -5.371 10.25 15.539 1 98.44 78 ILE B N 1
ATOM 1807 C CA . ILE B 1 78 ? -6.074 11.422 16.047 1 98.44 78 ILE B CA 1
ATOM 1808 C C . ILE B 1 78 ? -5.742 12.633 15.195 1 98.44 78 ILE B C 1
ATOM 1810 O O . ILE B 1 78 ? -6.629 13.422 14.852 1 98.44 78 ILE B O 1
ATOM 1814 N N . MET B 1 79 ? -4.492 12.766 14.82 1 98.69 79 MET B N 1
ATOM 1815 C CA . MET B 1 79 ? -4.059 13.93 14.039 1 98.69 79 MET B CA 1
ATOM 1816 C C . MET B 1 79 ? -4.598 13.859 12.617 1 98.69 79 MET B C 1
ATOM 1818 O O . MET B 1 79 ? -4.98 14.875 12.039 1 98.69 79 MET B O 1
ATOM 1822 N N . VAL B 1 80 ? -4.633 12.664 12.023 1 98.81 80 VAL B N 1
ATOM 1823 C CA . VAL B 1 80 ? -5.199 12.5 10.695 1 98.81 80 VAL B CA 1
ATOM 1824 C C . VAL B 1 80 ? -6.68 12.883 10.711 1 98.81 80 VAL B C 1
ATOM 1826 O O . VAL B 1 80 ? -7.145 13.625 9.836 1 98.81 80 VAL B O 1
ATOM 1829 N N . LEU B 1 81 ? -7.402 12.398 11.711 1 98.75 81 LEU B N 1
ATOM 1830 C CA . LEU B 1 81 ? -8.82 12.727 11.828 1 98.75 81 LEU B CA 1
ATOM 1831 C C . LEU B 1 81 ? -9.023 14.219 12.031 1 98.75 81 LEU B C 1
ATOM 1833 O O . LEU B 1 81 ? -9.969 14.805 11.492 1 98.75 81 LEU B O 1
ATOM 1837 N N . ASP B 1 82 ? -8.156 14.836 12.82 1 98.81 82 ASP B N 1
ATOM 1838 C CA . ASP B 1 82 ? -8.219 16.281 13 1 98.81 82 ASP B CA 1
ATOM 1839 C C . ASP B 1 82 ? -7.988 17.016 11.68 1 98.81 82 ASP B C 1
ATOM 1841 O O . ASP B 1 82 ? -8.672 18 11.383 1 98.81 82 ASP B O 1
ATOM 1845 N N . ALA B 1 83 ? -7.008 16.547 10.898 1 98.81 83 ALA B N 1
ATOM 1846 C CA . ALA B 1 83 ? -6.734 17.141 9.586 1 98.81 83 ALA B CA 1
ATOM 1847 C C . ALA B 1 83 ? -7.957 17.062 8.68 1 98.81 83 ALA B C 1
ATOM 1849 O O . ALA B 1 83 ? -8.258 18 7.941 1 98.81 83 ALA B O 1
ATOM 1850 N N . ILE B 1 84 ? -8.625 15.906 8.727 1 98.81 84 ILE B N 1
ATOM 1851 C CA . ILE B 1 84 ? -9.852 15.719 7.953 1 98.81 84 ILE B CA 1
ATOM 1852 C C . ILE B 1 84 ? -10.891 16.766 8.367 1 98.81 84 ILE B C 1
ATOM 1854 O O . ILE B 1 84 ? -11.477 17.422 7.516 1 98.81 84 ILE B O 1
ATOM 1858 N N . GLU B 1 85 ? -11.094 16.922 9.625 1 98.5 85 GLU B N 1
ATOM 1859 C CA . GLU B 1 85 ? -12.07 17.875 10.141 1 98.5 85 GLU B CA 1
ATOM 1860 C C . GLU B 1 85 ? -11.703 19.297 9.766 1 98.5 85 GLU B C 1
ATOM 1862 O O . GLU B 1 85 ? -12.57 20.094 9.398 1 98.5 85 GLU B O 1
ATOM 1867 N N . LYS B 1 86 ? -10.43 19.625 9.93 1 98.19 86 LYS B N 1
ATOM 1868 C CA . LYS B 1 86 ? -9.977 20.953 9.547 1 98.19 86 LYS B CA 1
ATOM 1869 C C . LYS B 1 86 ? -10.25 21.234 8.07 1 98.19 86 LYS B C 1
ATOM 1871 O O . LYS B 1 86 ? -10.703 22.312 7.711 1 98.19 86 LYS B O 1
ATOM 1876 N N . THR B 1 87 ? -9.914 20.25 7.227 1 98.31 87 THR B N 1
ATOM 1877 C CA . THR B 1 87 ? -10.141 20.375 5.789 1 98.31 87 THR B CA 1
ATOM 1878 C C . THR B 1 87 ? -11.617 20.641 5.5 1 98.31 87 THR B C 1
ATOM 1880 O O . THR B 1 87 ? -11.953 21.516 4.695 1 98.31 87 THR B O 1
ATOM 1883 N N . LYS B 1 88 ? -12.461 19.922 6.18 1 98.06 88 LYS B N 1
ATOM 1884 C CA . LYS B 1 88 ? -13.906 20.094 6.055 1 98.06 88 LYS B CA 1
ATOM 1885 C C . LYS B 1 88 ? -14.336 21.484 6.484 1 98.06 88 LYS B C 1
ATOM 1887 O O . LYS B 1 88 ? -15.102 22.156 5.777 1 98.06 88 LYS B O 1
ATOM 1892 N N . L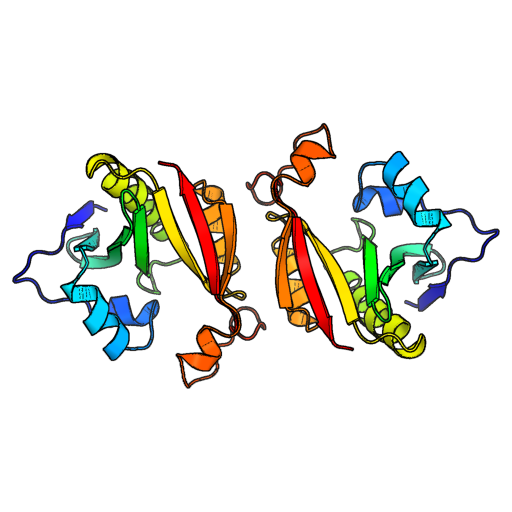YS B 1 89 ? -13.898 21.953 7.574 1 97.38 89 LYS B N 1
ATOM 1893 C CA . LYS B 1 89 ? -14.258 23.266 8.125 1 97.38 89 LYS B CA 1
ATOM 1894 C C . LYS B 1 89 ? -13.805 24.391 7.207 1 97.38 89 LYS B C 1
ATOM 1896 O O . LYS B 1 89 ? -14.43 25.453 7.164 1 97.38 89 LYS B O 1
ATOM 1901 N N . LEU B 1 90 ? -12.75 24.109 6.473 1 96.19 90 LEU B N 1
ATOM 1902 C CA . LEU B 1 90 ? -12.227 25.094 5.539 1 96.19 90 LEU B CA 1
ATOM 1903 C C . LEU B 1 90 ? -13.031 25.109 4.242 1 96.19 90 LEU B C 1
ATOM 1905 O O . LEU B 1 90 ? -12.719 25.859 3.314 1 96.19 90 LEU B O 1
ATOM 1909 N N . GLY B 1 91 ? -13.992 24.234 4.137 1 97 91 GLY B N 1
ATOM 1910 C CA . GLY B 1 91 ? -14.883 24.188 2.982 1 97 91 GLY B CA 1
ATOM 1911 C C . GLY B 1 91 ? -14.281 23.453 1.8 1 97 91 GLY B C 1
ATOM 1912 O O . GLY B 1 91 ? -14.672 23.672 0.654 1 97 91 GLY B O 1
ATOM 1913 N N . GLN B 1 92 ? -13.25 22.688 2.037 1 98 92 GLN B N 1
ATOM 1914 C CA . GLN B 1 92 ? -12.625 21.906 0.975 1 98 92 GLN B CA 1
ATOM 1915 C C . GLN B 1 92 ? -13.328 20.562 0.804 1 98 92 GLN B C 1
ATOM 1917 O O . GLN B 1 92 ? -14.086 20.141 1.676 1 98 92 GLN B O 1
ATOM 1922 N N . LYS B 1 93 ? -13.078 19.891 -0.36 1 98.44 93 LYS B N 1
ATOM 1923 C CA . LYS B 1 93 ? -13.859 18.703 -0.704 1 98.44 93 LYS B CA 1
ATOM 1924 C C . LYS B 1 93 ? -12.984 17.438 -0.689 1 98.44 93 LYS B C 1
ATOM 1926 O O . LYS B 1 93 ? -13.5 16.328 -0.636 1 98.44 93 LYS B O 1
ATOM 19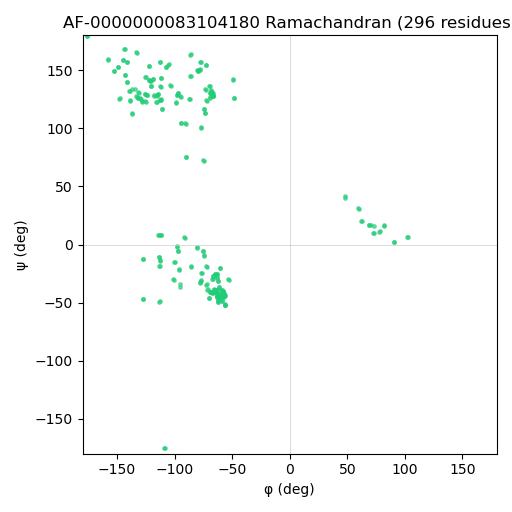31 N N . THR B 1 94 ? -11.688 17.672 -0.758 1 98.75 94 THR B N 1
ATOM 1932 C CA . THR B 1 94 ? -10.781 16.547 -0.883 1 98.75 94 THR B CA 1
ATOM 1933 C C . THR B 1 94 ? -9.539 16.734 -0.019 1 98.75 94 THR B C 1
ATOM 1935 O O . THR B 1 94 ? -8.977 17.844 0.032 1 98.75 94 THR B O 1
ATOM 1938 N N . LEU B 1 95 ? -9.18 15.75 0.7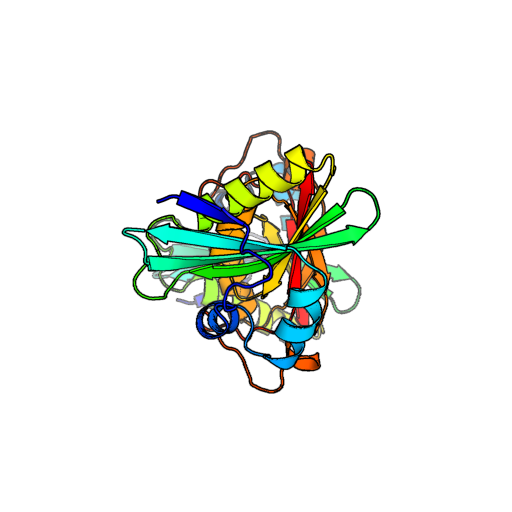12 1 98.88 95 LEU B N 1
ATOM 1939 C CA . LEU B 1 95 ? -7.887 15.695 1.393 1 98.88 95 LEU B CA 1
ATOM 1940 C C . LEU B 1 95 ? -7.008 14.594 0.814 1 98.88 95 LEU B C 1
ATOM 1942 O O . LEU B 1 95 ? -7.438 13.445 0.713 1 98.88 95 LEU B O 1
ATOM 1946 N N . GLU B 1 96 ? -5.816 14.938 0.378 1 98.88 96 GLU B N 1
ATOM 1947 C CA . GLU B 1 96 ? -4.859 13.977 -0.17 1 98.88 96 GLU B CA 1
ATOM 1948 C C . GLU B 1 96 ? -3.639 13.836 0.736 1 98.88 96 GLU B C 1
ATOM 1950 O O . GLU B 1 96 ? -3.355 14.727 1.546 1 98.88 96 GLU B O 1
ATOM 1955 N N . VAL B 1 97 ? -3.02 12.781 0.607 1 98.81 97 VAL B N 1
ATOM 1956 C CA . VAL B 1 97 ? -1.767 12.539 1.316 1 98.81 97 VAL B CA 1
ATOM 1957 C C . VAL B 1 97 ? -0.872 11.617 0.488 1 98.81 97 VAL B C 1
ATOM 1959 O O . VAL B 1 97 ? -1.357 10.875 -0.365 1 98.81 97 VAL B O 1
ATOM 1962 N N . GLY B 1 98 ? 0.386 11.719 0.646 1 98.44 98 GLY B N 1
ATOM 1963 C CA . GLY B 1 98 ? 1.376 10.836 0.051 1 98.44 98 GLY B CA 1
ATOM 1964 C C . GLY B 1 98 ? 2.244 10.133 1.079 1 98.44 98 GLY B C 1
ATOM 1965 O O . GLY B 1 98 ? 2.611 10.727 2.096 1 98.44 98 GLY B O 1
ATOM 1966 N N . THR B 1 99 ? 2.51 8.93 0.822 1 98.06 99 THR B N 1
ATOM 1967 C CA . THR B 1 99 ? 3.438 8.195 1.674 1 98.06 99 THR B CA 1
ATOM 1968 C C . THR B 1 99 ? 4.285 7.234 0.845 1 98.06 99 THR B C 1
ATOM 1970 O O . THR B 1 99 ? 4.016 7.02 -0.339 1 98.06 99 THR B O 1
ATOM 1973 N N . GLY B 1 100 ? 5.297 6.703 1.473 1 97.81 100 GLY B N 1
ATOM 1974 C CA . GLY B 1 100 ? 6.188 5.797 0.762 1 97.81 100 GLY B CA 1
ATOM 1975 C C . GLY B 1 100 ? 5.562 4.441 0.492 1 97.81 100 GLY B C 1
ATOM 1976 O O . GLY B 1 100 ? 4.711 3.98 1.255 1 97.81 100 GLY B O 1
ATOM 1977 N N . ASN B 1 101 ? 6.055 3.764 -0.583 1 98.5 101 ASN B N 1
ATOM 1978 C CA . ASN B 1 101 ? 5.637 2.402 -0.904 1 98.5 101 ASN B CA 1
ATOM 1979 C C . ASN B 1 101 ? 5.969 1.434 0.228 1 98.5 101 ASN B C 1
ATOM 1981 O O . ASN B 1 101 ? 5.344 0.379 0.35 1 98.5 101 ASN B O 1
ATOM 1985 N N . SER B 1 102 ? 6.84 1.794 1.044 1 97.75 102 SER B N 1
ATOM 1986 C CA . SER B 1 102 ? 7.332 0.94 2.119 1 97.75 102 SER B CA 1
ATOM 1987 C C . SER B 1 102 ? 6.613 1.235 3.434 1 97.75 102 SER B C 1
ATOM 1989 O O . SER B 1 102 ? 6.789 0.515 4.418 1 97.75 102 SER B O 1
ATOM 1991 N N . SER B 1 103 ? 5.777 2.254 3.428 1 96.75 103 SER B N 1
ATOM 1992 C CA . SER B 1 103 ? 5.145 2.705 4.664 1 96.75 103 SER B CA 1
ATOM 1993 C C . SER B 1 103 ? 3.816 1.995 4.895 1 96.75 103 SER B C 1
ATOM 1995 O O . SER B 1 103 ? 2.76 2.631 4.906 1 96.75 103 SER B O 1
ATOM 1997 N N . LEU B 1 104 ? 3.938 0.755 5.309 1 96.81 104 LEU B N 1
ATOM 1998 C CA . LEU B 1 104 ? 2.773 -0.119 5.398 1 96.81 104 LEU B CA 1
ATOM 1999 C C . LEU B 1 104 ? 1.827 0.349 6.5 1 96.81 104 LEU B C 1
ATOM 2001 O O . LEU B 1 104 ? 0.606 0.323 6.328 1 96.81 104 LEU B O 1
ATOM 2005 N N . GLU B 1 105 ? 2.369 0.762 7.602 1 95.62 105 GLU B N 1
ATOM 2006 C CA . GLU B 1 105 ? 1.541 1.226 8.711 1 95.62 105 GLU B CA 1
ATOM 2007 C C . GLU B 1 105 ? 0.767 2.486 8.336 1 95.62 105 GLU B C 1
ATOM 2009 O O . GLU B 1 105 ? -0.387 2.654 8.734 1 95.62 105 GLU B O 1
ATOM 2014 N N . GLN B 1 106 ? 1.408 3.357 7.621 1 97.06 106 GLN B N 1
ATOM 2015 C CA . GLN B 1 106 ? 0.739 4.578 7.18 1 97.06 106 GLN B CA 1
ATOM 2016 C C . GLN B 1 106 ? -0.365 4.266 6.172 1 97.06 106 GLN B C 1
ATOM 2018 O O . GLN B 1 106 ? -1.456 4.836 6.242 1 97.06 106 GLN B O 1
ATOM 2023 N N . LEU B 1 107 ? -0.029 3.33 5.27 1 98.19 107 LEU B N 1
ATOM 2024 C CA . LEU B 1 107 ? -1.042 2.904 4.309 1 98.19 107 LEU B CA 1
ATOM 2025 C C . LEU B 1 107 ? -2.281 2.377 5.023 1 98.19 107 LEU B C 1
ATOM 2027 O O . LEU B 1 107 ? -3.408 2.705 4.645 1 98.19 107 LEU B O 1
ATOM 2031 N N . ALA B 1 108 ? -2.051 1.579 6.031 1 97.94 108 ALA B N 1
ATOM 2032 C CA . ALA B 1 108 ? -3.154 1.054 6.828 1 97.94 108 ALA B CA 1
ATOM 2033 C C . ALA B 1 108 ? -3.914 2.182 7.523 1 97.94 108 ALA B C 1
ATOM 2035 O O . ALA B 1 108 ? -5.145 2.236 7.461 1 97.94 108 ALA B O 1
ATOM 2036 N N . LEU B 1 109 ? -3.168 3.039 8.164 1 97.75 109 LEU B N 1
ATOM 2037 C CA . LEU B 1 109 ? -3.75 4.137 8.93 1 97.75 109 LEU B CA 1
ATOM 2038 C C . LEU B 1 109 ? -4.656 4.992 8.047 1 97.75 109 LEU B C 1
ATOM 2040 O O . LEU B 1 109 ? -5.812 5.238 8.398 1 97.75 109 LEU B O 1
ATOM 2044 N N . TYR B 1 110 ? -4.121 5.426 6.902 1 98.75 110 TYR B N 1
ATOM 2045 C CA . TYR B 1 110 ? -4.875 6.324 6.035 1 98.75 110 TYR B CA 1
ATOM 2046 C C . TYR B 1 110 ? -6.125 5.641 5.496 1 98.75 110 TYR B C 1
ATOM 2048 O O . TYR B 1 110 ? -7.195 6.25 5.43 1 98.75 110 TYR B O 1
ATOM 2056 N N . GLN B 1 111 ? -5.969 4.406 5.137 1 98.69 111 GLN B N 1
ATOM 2057 C CA . GLN B 1 111 ? -7.133 3.689 4.625 1 98.69 111 GLN B CA 1
ATOM 2058 C C . GLN B 1 111 ? -8.188 3.508 5.711 1 98.69 111 GLN B C 1
ATOM 2060 O O . GLN B 1 111 ? -9.391 3.627 5.449 1 98.69 111 GLN B O 1
ATOM 2065 N N . LYS B 1 112 ? -7.766 3.238 6.926 1 98.12 112 LYS B N 1
ATOM 2066 C CA . LYS B 1 112 ? -8.695 3.123 8.039 1 98.12 112 LYS B CA 1
ATOM 2067 C C . LYS B 1 112 ? -9.414 4.445 8.297 1 98.12 112 LYS B C 1
ATOM 2069 O O . LYS B 1 112 ? -10.508 4.465 8.867 1 98.12 112 LYS B O 1
ATOM 2074 N N . CYS B 1 113 ? -8.781 5.516 7.91 1 98.31 113 CYS B N 1
ATOM 2075 C CA . CYS B 1 113 ? -9.367 6.84 8.086 1 98.31 113 CYS B CA 1
ATOM 2076 C C . CYS B 1 113 ? -10.18 7.246 6.863 1 98.31 113 CYS B C 1
ATOM 2078 O O . CYS B 1 113 ? -10.555 8.414 6.723 1 98.31 113 CYS B O 1
ATOM 2080 N N . GLY B 1 114 ? -10.336 6.398 5.949 1 98.06 114 GLY B N 1
ATOM 2081 C CA . GLY B 1 114 ? -11.258 6.637 4.852 1 98.06 114 GLY B CA 1
ATOM 2082 C C . GLY B 1 114 ? -10.562 7.051 3.568 1 98.06 114 GLY B C 1
ATOM 2083 O O . GLY B 1 114 ? -11.219 7.383 2.58 1 98.06 114 GLY B O 1
ATOM 2084 N N . PHE B 1 115 ? -9.25 7.027 3.549 1 98.81 115 PHE B N 1
ATOM 2085 C CA . PHE B 1 115 ? -8.516 7.336 2.324 1 98.81 115 PHE B CA 1
ATOM 2086 C C . PHE B 1 115 ? -8.492 6.129 1.391 1 98.81 115 PHE B C 1
ATOM 2088 O O . PHE B 1 115 ? -8.508 4.984 1.847 1 98.81 115 PHE B O 1
ATOM 2095 N N . ARG B 1 116 ? -8.43 6.398 0.119 1 98.56 116 ARG B N 1
ATOM 2096 C CA . ARG B 1 116 ? -8.211 5.379 -0.904 1 98.56 116 ARG B CA 1
ATOM 2097 C C . ARG B 1 116 ? -6.934 5.648 -1.687 1 98.56 116 ARG B C 1
ATOM 2099 O O . ARG B 1 116 ? -6.594 6.805 -1.953 1 98.56 116 ARG B O 1
ATOM 2106 N N . ILE B 1 117 ? -6.234 4.566 -2.031 1 98.56 117 ILE B N 1
ATOM 2107 C CA . ILE B 1 117 ? -5.066 4.711 -2.895 1 98.56 117 ILE B CA 1
ATOM 2108 C C . ILE B 1 117 ? -5.516 5.094 -4.305 1 98.56 117 ILE B C 1
ATOM 2110 O O . ILE B 1 117 ? -6.375 4.434 -4.891 1 98.56 117 ILE B O 1
ATOM 2114 N N . ILE B 1 118 ? -4.871 6.148 -4.832 1 98.06 118 ILE B N 1
ATOM 2115 C CA . ILE B 1 118 ? -5.426 6.645 -6.086 1 98.06 118 ILE B CA 1
ATOM 2116 C C . ILE B 1 118 ? -4.32 6.723 -7.141 1 98.06 118 ILE B C 1
ATOM 2118 O O . ILE B 1 118 ? -4.598 6.93 -8.32 1 98.06 118 ILE B O 1
ATOM 2122 N N . GLY B 1 119 ? -3.117 6.602 -6.703 1 97.88 119 GLY B N 1
ATOM 2123 C CA . GLY B 1 119 ? -2.051 6.727 -7.684 1 97.88 119 GLY B CA 1
ATOM 2124 C C . GLY B 1 119 ? -0.671 6.488 -7.102 1 97.88 119 GLY B C 1
ATOM 2125 O O . GLY B 1 119 ? -0.541 6.137 -5.926 1 97.88 119 GLY B O 1
ATOM 2126 N N . ILE B 1 120 ? 0.29 6.59 -8 1 98.38 120 ILE B N 1
ATOM 2127 C CA . ILE B 1 120 ? 1.687 6.359 -7.652 1 98.38 120 ILE B CA 1
ATOM 2128 C C . ILE B 1 120 ? 2.57 7.395 -8.344 1 98.38 120 ILE B C 1
ATOM 2130 O O . ILE B 1 120 ? 2.436 7.629 -9.547 1 98.38 120 ILE B O 1
ATOM 2134 N N . ASP B 1 121 ? 3.295 8.078 -7.598 1 98.25 121 ASP B N 1
ATOM 2135 C CA . ASP B 1 121 ? 4.391 8.859 -8.156 1 98.25 121 ASP B CA 1
ATOM 2136 C C . ASP B 1 121 ? 5.684 8.047 -8.203 1 98.25 121 ASP B C 1
ATOM 2138 O O . ASP B 1 121 ? 6.402 7.957 -7.203 1 98.25 121 ASP B O 1
ATOM 2142 N N . ARG B 1 122 ? 6.023 7.59 -9.375 1 98.12 122 ARG B N 1
ATOM 2143 C CA . ARG B 1 122 ? 7.125 6.648 -9.555 1 98.12 122 ARG B CA 1
ATOM 2144 C C . ARG B 1 122 ? 8.469 7.312 -9.289 1 98.12 122 ARG B C 1
ATOM 2146 O O . ARG B 1 122 ? 8.703 8.445 -9.719 1 98.12 122 ARG B O 1
ATOM 2153 N N . ASP B 1 123 ? 9.312 6.652 -8.602 1 98.25 123 ASP B N 1
ATOM 2154 C CA . ASP B 1 123 ? 10.703 7.035 -8.336 1 98.25 123 ASP B CA 1
ATOM 2155 C C . ASP B 1 123 ? 10.773 8.336 -7.543 1 98.25 123 ASP B C 1
ATOM 2157 O O . ASP B 1 123 ? 11.781 9.039 -7.582 1 98.25 123 ASP B O 1
ATOM 2161 N N . PHE B 1 124 ? 9.711 8.672 -6.895 1 98.19 124 PHE B N 1
ATOM 2162 C CA . PHE B 1 124 ? 9.641 9.945 -6.195 1 98.19 124 PHE B CA 1
ATOM 2163 C C . PHE B 1 124 ? 10.789 10.078 -5.191 1 98.19 124 PHE B C 1
ATOM 2165 O O . PHE B 1 124 ? 11.539 11.055 -5.223 1 98.19 124 PHE B O 1
ATOM 2172 N N . PHE B 1 125 ? 10.992 9.148 -4.336 1 97.12 125 PHE B N 1
ATOM 2173 C CA . PHE B 1 125 ? 11.906 9.281 -3.205 1 97.12 125 PHE B CA 1
ATOM 2174 C C . PHE B 1 125 ? 13.352 9.133 -3.66 1 97.12 125 PHE B C 1
ATOM 2176 O O . PHE B 1 125 ? 14.258 9.742 -3.082 1 97.12 125 PHE B O 1
ATOM 2183 N N . ILE B 1 126 ? 13.609 8.367 -4.652 1 96.31 126 ILE B N 1
ATOM 2184 C CA . ILE B 1 126 ? 14.984 8.25 -5.117 1 96.31 126 ILE B CA 1
ATOM 2185 C C . ILE B 1 126 ? 15.375 9.484 -5.918 1 96.31 126 ILE B C 1
ATOM 2187 O O . ILE B 1 126 ? 16.562 9.828 -6.016 1 96.31 126 ILE B O 1
ATOM 2191 N N . LYS B 1 127 ? 14.414 10.188 -6.492 1 96.44 127 LYS B N 1
ATOM 2192 C CA . LYS B 1 127 ? 14.672 11.414 -7.242 1 96.44 127 LYS B CA 1
ATOM 2193 C C . LYS B 1 127 ? 14.906 12.594 -6.309 1 96.44 127 LYS B C 1
ATOM 2195 O O . LYS B 1 127 ? 15.711 13.484 -6.602 1 96.44 127 LYS B O 1
ATOM 2200 N N . HIS B 1 128 ? 14.219 12.594 -5.141 1 94.25 128 HIS B N 1
ATOM 2201 C CA . HIS B 1 128 ? 14.156 13.828 -4.375 1 94.25 128 HIS B CA 1
ATOM 2202 C C . HIS B 1 128 ? 14.922 13.711 -3.062 1 94.25 128 HIS B C 1
ATOM 2204 O O . HIS B 1 128 ? 15.203 14.711 -2.408 1 94.25 128 HIS B O 1
ATOM 2210 N N . TYR B 1 129 ? 15.234 12.531 -2.709 1 93 129 TYR B N 1
ATOM 2211 C CA . TYR B 1 129 ? 15.984 12.289 -1.48 1 93 129 TYR B CA 1
ATOM 2212 C C . TYR B 1 129 ? 17.25 11.492 -1.762 1 93 129 TYR B C 1
ATOM 2214 O O . TYR B 1 129 ? 17.188 10.375 -2.277 1 93 129 TYR B O 1
ATOM 2222 N N . PRO B 1 130 ? 18.359 12.062 -1.382 1 90.31 130 PRO B N 1
ATOM 2223 C CA . PRO B 1 130 ? 19.641 11.477 -1.78 1 90.31 130 PRO B CA 1
ATOM 2224 C C . PRO B 1 130 ? 19.953 10.172 -1.041 1 90.31 130 PRO B C 1
ATOM 2226 O O . PRO B 1 130 ? 20.547 9.258 -1.613 1 90.31 130 PRO B O 1
ATOM 2229 N N . ASP B 1 131 ? 19.562 10.055 0.178 1 93 131 ASP B N 1
ATOM 2230 C CA . ASP B 1 131 ? 19.891 8.875 0.974 1 93 131 ASP B CA 1
ATOM 2231 C C . ASP B 1 131 ? 18.859 7.766 0.758 1 93 131 ASP B C 1
ATOM 2233 O O . ASP B 1 131 ? 17.672 8.039 0.603 1 93 131 ASP B O 1
ATOM 2237 N N . GLU B 1 132 ? 19.422 6.574 0.795 1 93.81 132 GLU B N 1
ATOM 2238 C CA . GLU B 1 132 ? 18.531 5.426 0.732 1 93.81 132 GLU B CA 1
ATOM 2239 C C . GLU B 1 132 ? 17.656 5.328 1.988 1 93.81 132 GLU B C 1
ATOM 2241 O O . GLU B 1 132 ? 18.172 5.48 3.105 1 93.81 132 GLU B O 1
ATOM 2246 N N . ILE B 1 133 ? 16.391 5.164 1.747 1 93.94 133 ILE B N 1
ATOM 2247 C CA . ILE B 1 133 ? 15.445 4.984 2.84 1 93.94 133 ILE B CA 1
ATOM 2248 C C . ILE B 1 133 ? 14.906 3.555 2.824 1 93.94 133 ILE B C 1
ATOM 2250 O O . ILE B 1 133 ? 14.312 3.119 1.835 1 93.94 133 ILE B O 1
ATOM 2254 N N . ILE B 1 134 ? 15.188 2.76 3.912 1 95.88 134 ILE B N 1
ATOM 2255 C CA . ILE B 1 134 ? 14.703 1.39 4.035 1 95.88 134 ILE B CA 1
ATOM 2256 C C . ILE B 1 134 ? 13.742 1.285 5.219 1 95.88 134 ILE B C 1
ATOM 2258 O O . ILE B 1 134 ? 14.078 1.696 6.332 1 95.88 134 ILE B O 1
ATOM 2262 N N . GLU B 1 135 ? 12.57 0.838 4.902 1 92.75 135 GLU B N 1
ATOM 2263 C CA . GLU B 1 135 ? 11.539 0.603 5.906 1 92.75 135 GLU B CA 1
ATOM 2264 C C . GLU B 1 135 ? 10.898 -0.771 5.723 1 92.75 135 GLU B C 1
ATOM 2266 O O . GLU B 1 135 ? 10.531 -1.149 4.609 1 92.75 135 GLU B O 1
ATOM 2271 N N . ASN B 1 136 ? 10.789 -1.564 6.82 1 92.19 136 ASN B N 1
ATOM 2272 C CA . ASN B 1 136 ? 10.148 -2.875 6.754 1 92.19 136 ASN B CA 1
ATOM 2273 C C . ASN B 1 136 ? 10.859 -3.795 5.766 1 92.19 136 ASN B C 1
ATOM 2275 O O . ASN B 1 136 ? 10.211 -4.598 5.09 1 92.19 136 ASN B O 1
ATOM 2279 N N . GLY B 1 137 ? 12.125 -3.607 5.629 1 95.12 137 GLY B N 1
ATOM 2280 C CA . GLY B 1 137 ? 12.883 -4.43 4.699 1 95.12 137 GLY B CA 1
ATOM 2281 C C . GLY B 1 137 ? 12.625 -4.078 3.246 1 95.12 137 GLY B C 1
ATOM 2282 O O . GLY B 1 137 ? 12.992 -4.832 2.342 1 95.12 137 GLY B O 1
ATOM 2283 N N . ILE B 1 138 ? 11.93 -2.957 3.01 1 97.69 138 ILE B N 1
ATOM 2284 C CA . ILE B 1 138 ? 11.562 -2.482 1.678 1 97.69 138 ILE B CA 1
ATOM 2285 C C . ILE B 1 138 ? 12.211 -1.123 1.42 1 97.69 138 ILE B C 1
ATOM 2287 O O . ILE B 1 138 ? 12.172 -0.237 2.277 1 97.69 138 ILE B O 1
ATOM 2291 N N . ARG B 1 139 ? 12.914 -1.015 0.27 1 97.62 139 ARG B N 1
ATOM 2292 C CA . ARG B 1 139 ? 13.438 0.298 -0.099 1 97.62 139 ARG B CA 1
ATOM 2293 C C . ARG B 1 139 ? 12.305 1.248 -0.479 1 97.62 139 ARG B C 1
ATOM 2295 O O . ARG B 1 139 ? 11.414 0.883 -1.247 1 97.62 139 ARG B O 1
ATOM 2302 N N . CYS B 1 140 ? 12.273 2.363 0.142 1 97.94 140 CYS B N 1
ATOM 2303 C CA . CYS B 1 140 ? 11.312 3.404 -0.205 1 97.94 140 CYS B CA 1
ATOM 2304 C C . CYS B 1 140 ? 11.688 4.074 -1.521 1 97.94 140 CYS B C 1
ATOM 2306 O O . CYS B 1 140 ? 12.68 4.812 -1.587 1 97.94 140 CYS B O 1
ATOM 2308 N N . ILE B 1 141 ? 10.867 3.895 -2.559 1 98.06 141 ILE B N 1
ATOM 2309 C CA . ILE B 1 141 ? 11.242 4.359 -3.887 1 98.06 141 ILE B CA 1
ATOM 2310 C C . ILE B 1 141 ? 10.133 5.234 -4.465 1 98.06 141 ILE B C 1
ATOM 2312 O O . ILE B 1 141 ? 10.391 6.34 -4.945 1 98.06 141 ILE B O 1
ATOM 2316 N N . ASP B 1 142 ? 8.914 4.777 -4.367 1 98.62 142 ASP B N 1
ATOM 2317 C CA . ASP B 1 142 ? 7.758 5.43 -4.973 1 98.62 142 ASP B CA 1
ATOM 2318 C C . ASP B 1 142 ? 6.891 6.105 -3.912 1 98.62 142 ASP B C 1
ATOM 2320 O O . ASP B 1 142 ? 6.875 5.684 -2.754 1 98.62 142 ASP B O 1
ATOM 2324 N N . MET B 1 143 ? 6.211 7.086 -4.27 1 98.5 143 MET B N 1
ATOM 2325 C CA . MET B 1 143 ? 5.195 7.68 -3.41 1 98.5 143 MET B CA 1
ATOM 2326 C C . MET B 1 143 ? 3.803 7.176 -3.781 1 98.5 143 MET B C 1
ATOM 2328 O O . MET B 1 143 ? 3.398 7.262 -4.941 1 98.5 143 MET B O 1
ATOM 2332 N N . ILE B 1 144 ? 3.156 6.594 -2.814 1 98.75 144 ILE B N 1
ATOM 2333 C CA . ILE B 1 144 ? 1.766 6.18 -2.973 1 98.75 144 ILE B CA 1
ATOM 2334 C C . ILE B 1 144 ? 0.838 7.34 -2.617 1 98.75 144 ILE B C 1
ATOM 2336 O O . ILE B 1 144 ? 0.936 7.91 -1.527 1 98.75 144 ILE B O 1
ATOM 2340 N N . ARG B 1 145 ? -0.042 7.688 -3.539 1 98.81 145 ARG B N 1
ATOM 2341 C CA . ARG B 1 145 ? -0.973 8.789 -3.332 1 98.81 145 ARG B CA 1
ATOM 2342 C C . ARG B 1 145 ? -2.328 8.281 -2.855 1 98.81 145 ARG B C 1
ATOM 2344 O O . ARG B 1 145 ? -2.875 7.332 -3.418 1 98.81 145 ARG B O 1
ATOM 2351 N N . LEU B 1 146 ? -2.797 8.875 -1.815 1 98.81 146 LEU B N 1
ATOM 2352 C CA . LEU B 1 146 ? -4.117 8.547 -1.287 1 98.81 146 LEU B CA 1
ATOM 2353 C C . LEU B 1 146 ? -5.008 9.781 -1.24 1 98.81 146 LEU B C 1
ATOM 2355 O O . LEU B 1 146 ? -4.512 10.906 -1.125 1 98.81 146 LEU B O 1
ATOM 2359 N N . SER B 1 147 ? -6.285 9.547 -1.308 1 98.75 147 SER B N 1
ATOM 2360 C CA . SER B 1 147 ? -7.254 10.641 -1.311 1 98.75 147 SER B CA 1
ATOM 2361 C C . SER B 1 147 ? -8.508 10.266 -0.531 1 98.75 147 SER B C 1
ATOM 2363 O O . SER B 1 147 ? -8.898 9.094 -0.487 1 98.75 147 SER B O 1
ATOM 2365 N N . ARG B 1 148 ? -9.031 11.195 0.073 1 98.69 148 ARG B N 1
ATOM 2366 C CA . ARG B 1 148 ? -10.312 11.062 0.769 1 98.69 148 ARG B CA 1
ATOM 2367 C C . ARG B 1 148 ? -11.258 12.203 0.407 1 98.69 148 ARG B C 1
ATOM 2369 O O . ARG B 1 148 ? -10.883 13.375 0.485 1 98.69 148 ARG B O 1
ATOM 2376 N N . GLU B 1 149 ? -12.438 11.82 -0.035 1 98.12 149 GLU B N 1
ATOM 2377 C CA . GLU B 1 149 ? -13.484 12.82 -0.204 1 98.12 149 GLU B CA 1
ATOM 2378 C C . GLU B 1 149 ? -14.039 13.273 1.144 1 98.12 149 GLU B C 1
ATOM 2380 O O . GLU B 1 149 ? -14.273 12.453 2.029 1 98.12 149 GLU B O 1
ATOM 2385 N N . ILE B 1 150 ? -14.164 14.484 1.293 1 95.44 150 ILE B N 1
ATOM 2386 C CA . ILE B 1 150 ? -14.586 15.109 2.545 1 95.44 150 ILE B CA 1
ATOM 2387 C C . ILE B 1 150 ? -16.062 15.492 2.457 1 95.44 150 ILE B C 1
ATOM 2389 O O . ILE B 1 150 ? -16.547 15.906 1.397 1 95.44 150 ILE B O 1
#

Radius of gyration: 22.01 Å; Cα contacts (8 Å, |Δi|>4): 581; chains: 2; bounding box: 40×70×54 Å

Foldseek 3Di:
DDKDWDDPPDDDPQVQQCVFPVDSVVCVVVVVQWIKMFDDDPNDTFKIWTWHDDDALEIETETIGGHPVCPPVCVRLVVVLVVVVVSVVVVGFKYKYKDFPQCVVVVVSVVVVAKDFDDKAFQVCVVPPVDWDDHPNDTGGMITMIMHTD/DDKDWDDPPDDDPQVQQCVFPVDSVVCVVVVVQWIKMFDDDPNDTFKIWTWHDDDALEIETETIGGHPVCPPVCVRLVVVLVVVVVSVVVVGFKYKYKDFPQCVVVVVSVVVVAKDFDDKAFQVCVVPPVDWDDHPNDTGGMITMIMHTD

Secondary structure (DSSP, 8-state):
-EEEEPPTTSPP-HHHHTTT---HHHHHHHHTTSEEEEEEETTEEEEEEEEEEEETTEEEEEEEEE-GGGTTSSHHHHHHHHHHHHHHHTT-SEEEEEEETT-HHHHHHHHHTT-EEEEEETTHHHHH-SS--EETTEE--SEEEEEEE-/-EEEEPPTTSPP-HHHHTTT---HHHHHHHHTTSEEEEEEETTEEEEEEEEEEEETTEEEEEEEEE-GGGTTSSHHHHHHHHHHHHHHHTT-SEEEEEEETT-HHHHHHHHHTT-EEEEEETTHHHHH-SS--EETTEE--SEEEEEEE-

InterPro domains:
  IPR000182 GNAT domain [PF00583] (30-115)
  IPR000182 GNAT domain [PS51186] (1-150)
  IPR016181 Acyl-CoA N-acyltransferase [SSF55729] (12-148)

pLDDT: mean 96.64, std 2.39, range [86.25, 98.88]

Solvent-accessible surface area (backbone atoms only — not comparable to full-atom values): 16536 Å² total; per-residue (Å²): 120,48,75,45,74,60,54,91,86,51,81,75,64,56,75,52,50,37,75,57,41,82,44,65,69,58,49,59,60,46,58,77,69,30,47,46,33,35,29,31,49,97,91,33,80,48,30,37,36,30,41,29,78,75,48,92,48,28,35,27,48,78,42,61,25,59,40,77,93,56,53,94,69,55,54,69,57,54,50,52,53,49,51,52,51,52,41,42,75,71,69,29,43,31,44,30,38,69,44,46,69,32,39,58,68,55,55,50,52,42,38,60,70,59,30,40,82,73,49,69,43,78,51,41,41,63,73,75,35,91,66,89,46,74,36,92,82,20,72,38,33,31,29,37,30,29,37,24,81,92,120,49,74,46,74,61,54,92,87,51,82,74,63,57,75,52,50,37,73,57,41,81,44,65,69,60,48,58,60,45,57,77,71,29,49,46,33,34,29,32,47,97,90,33,81,47,30,37,36,29,43,29,77,75,50,91,48,27,35,28,49,78,41,61,26,59,40,76,92,56,54,94,68,56,53,68,57,54,50,51,54,48,50,52,51,50,42,43,74,71,69,30,42,31,43,29,37,69,43,46,67,32,40,58,68,55,54,50,51,43,38,60,70,59,30,40,84,75,48,70,44,78,50,41,41,62,74,75,34,91,66,88,45,74,36,93,81,20,71,37,33,31,29,38,29,30,38,23,82,94

Nearest PDB structures (foldseek):
  1y9k-assembly3_C  TM=9.831E-01  e=2.026E-21  Bacillus cereus ATCC 14579
  1yvk-assembly1_D  TM=9.569E-01  e=1.094E-20  Bacillus subtilis subsp. subtilis str. 168
  6ao7-assembly1_A-2  TM=9.840E-01  e=3.190E-19  Elizabethkingia anophelis
  3pp9-assembly2_B  TM=7.404E-01  e=1.908E-08  Bacillus anthracis str. Ames
  8iym-assembly1_A  TM=7.291E-01  e=1.772E-07  Helicobacter pylori 26695